Protein AF-A1CW83-F1 (afdb_monomer_lite)

Secondary structure (DSSP, 8-state):
-TTTTTTBPPPTTS---HHHHHHHHHHHHHHHHHHHHHHHHTTPPPSS-GGG-B-PPPPTT--TTTTTS-S-TTS-S-SHHHHHHHHHHHHHHHHHHHHHHTTSTTS-TTPPPHHHHHHHHHHHHHT--TT--HHHHHHHHHHHHHHHHHHH--SSTTTT--HHHHHHHHHHHHHHHHHHHHHHH-TTTGGG--HHHHHHHHHHHHHHHHHHHHSHHHHT-SSPPPPPP--TTSPPPPPPPHHHHHTHHHHHHHHHHHHHHHHHHHHHHH---HHHHHHHHHHHHHHHHHHHS--------------PPPPPPP--PPP---------

Organism: Neosartorya fischeri (strain ATCC 1020 / DSM 3700 / CBS 544.65 / FGSC A1164 / JCM 1740 / NRRL 181 / WB 181) (NCBI:txid331117)

Foldseek 3Di:
DVVVVLLAQDPPVPDDDLLRLLVSLVVSLVVLLVQLLQCLLVVHDRPDAPVSGDRDHHDFPHPPPLVPDDDDPPDDSTCVLVVLSSQLSVLLRLLSVLQPVCVCVPDDPDRDDLQNSLVSLVVSLVPHDPPDDPLSNLVSQLSSLLSNLSSLDHNPLCVVPDLLSLLVNLLSLLVNLVSLLVLVVPVVNVVVDDVSSLSSNLVSVVSNLSCCVPPVCSNLALDRDDFDDDDPPGDGHDDDDSVCSVCRLVSSLVSLVSNLVSQVVCCVPPVDNVSNVVSCVSCVVVNVVSVPDDPPDPPDDDDDDDDDDDDDDDDDDDDDDDDDDDDD

Sequence (328 aa):
MVDLGLHQDPPLEELSTPDRLDIRRIVYHCVYCLDRGVSTALERTLSFSDGSVNVALPSVTTAPGFALADASDVFLHSAQPAWHIVKIRQILSTAYHNKYEYENEASLPNAISTWTLCYKAQEWLENAPQNTAGPFTILYTLESLYTTVIILSPMHRFIGTSDYSKVLLFEHCMDYIRKLHQILETPSLVPLMTYLDIQRAYQVSSWFLDLLDRHSELVLNRSVPPLPNIAFETPEPPVIDNKDRANCHARASVCLDYTQDLLQYCLRKWGIATLLDTFQTISASARKRLMQSPAIYIPGAGPYVTGPPLHPSAGGGYPGYHHGHYGL

Structure (mmCIF, N/CA/C/O backbone):
data_AF-A1CW83-F1
#
_entry.id   AF-A1CW83-F1
#
loop_
_atom_site.group_PDB
_atom_site.id
_atom_site.type_symbol
_atom_site.label_atom_id
_atom_site.label_alt_id
_atom_site.label_comp_id
_atom_site.label_asym_id
_atom_site.label_entity_id
_atom_site.label_seq_id
_atom_site.pdbx_PDB_ins_code
_atom_site.Cartn_x
_atom_site.Cartn_y
_atom_site.Cartn_z
_atom_site.occupancy
_atom_site.B_iso_or_equiv
_atom_site.auth_seq_id
_atom_site.auth_comp_id
_atom_site.auth_asym_id
_atom_site.auth_atom_id
_atom_site.pdbx_PDB_model_num
ATOM 1 N N . MET A 1 1 ? -22.268 2.940 10.584 1.00 76.62 1 MET A N 1
ATOM 2 C CA . MET A 1 1 ? -21.199 3.434 11.492 1.00 76.62 1 MET A CA 1
ATOM 3 C C . MET A 1 1 ? -21.474 4.873 11.910 1.00 76.62 1 MET A C 1
ATOM 5 O O . MET A 1 1 ? -21.613 5.109 13.105 1.00 76.62 1 MET A O 1
ATOM 9 N N . VAL A 1 2 ? -21.600 5.803 10.953 1.00 81.19 2 VAL A N 1
ATOM 10 C CA . VAL A 1 2 ? -22.014 7.194 11.220 1.00 81.19 2 VAL A CA 1
ATOM 11 C C . VAL A 1 2 ? -23.405 7.235 11.859 1.00 81.19 2 VAL A C 1
ATOM 13 O O . VAL A 1 2 ? -23.547 7.806 12.932 1.00 81.19 2 VAL A O 1
ATOM 16 N N . ASP A 1 3 ? -24.370 6.491 11.308 1.00 84.44 3 ASP A N 1
ATOM 17 C CA . ASP A 1 3 ? -25.755 6.437 11.824 1.00 84.44 3 ASP A CA 1
ATOM 18 C C . ASP A 1 3 ? -25.873 5.915 13.264 1.00 84.44 3 ASP A C 1
ATOM 20 O O . ASP A 1 3 ? -26.799 6.256 13.988 1.00 84.44 3 ASP A O 1
ATOM 24 N N . LEU A 1 4 ? -24.917 5.085 13.696 1.00 84.62 4 LEU A N 1
ATOM 25 C CA . LEU A 1 4 ? -24.853 4.541 15.059 1.00 84.62 4 LEU A CA 1
ATOM 26 C C . LEU A 1 4 ? -24.067 5.457 16.021 1.00 84.62 4 LEU A C 1
ATOM 28 O O . LEU A 1 4 ? -23.792 5.088 17.167 1.00 84.62 4 LEU A O 1
ATOM 32 N N . GLY A 1 5 ? -23.614 6.616 15.537 1.00 87.81 5 GLY A N 1
ATOM 33 C CA . GLY A 1 5 ? -22.810 7.574 16.290 1.00 87.81 5 GLY A CA 1
ATOM 34 C C . GLY A 1 5 ? -21.414 7.073 16.666 1.00 87.81 5 GLY A C 1
ATOM 35 O O . GLY A 1 5 ? -20.762 7.706 17.484 1.00 87.81 5 GLY A O 1
ATOM 36 N N . LEU A 1 6 ? -20.936 5.936 16.130 1.00 89.19 6 LEU A N 1
ATOM 37 C CA . LEU A 1 6 ? -19.690 5.287 16.599 1.00 89.19 6 LEU A CA 1
ATOM 38 C C . LEU A 1 6 ? -18.434 6.144 16.398 1.00 89.19 6 LEU A C 1
ATOM 40 O O . LEU A 1 6 ? -17.413 5.872 17.007 1.00 89.19 6 LEU A O 1
ATOM 44 N N . HIS A 1 7 ? -18.526 7.147 15.531 1.00 91.19 7 HIS A N 1
ATOM 45 C CA . HIS A 1 7 ? -17.496 8.128 15.212 1.00 91.19 7 HIS A CA 1
ATOM 46 C C . HIS A 1 7 ? -17.359 9.237 16.271 1.00 91.19 7 HIS A C 1
ATOM 48 O O . HIS A 1 7 ? -16.524 10.123 16.109 1.00 91.19 7 HIS A O 1
ATOM 54 N N . GLN A 1 8 ? -18.166 9.193 17.333 1.00 92.44 8 GLN A N 1
ATOM 55 C CA . GLN A 1 8 ? -18.137 10.114 18.462 1.00 92.44 8 GLN A CA 1
ATOM 56 C C . GLN A 1 8 ? -18.145 9.313 19.770 1.00 92.44 8 GLN A C 1
ATOM 58 O O . GLN A 1 8 ? -18.960 8.396 19.956 1.00 92.44 8 GLN A O 1
ATOM 63 N N . ASP A 1 9 ? -17.235 9.663 20.675 1.00 90.88 9 ASP A N 1
ATOM 64 C CA . ASP A 1 9 ? -17.334 9.269 22.072 1.00 90.88 9 ASP A CA 1
ATOM 65 C C . ASP A 1 9 ? -18.583 9.935 22.686 1.00 90.88 9 ASP A C 1
ATOM 67 O O . ASP A 1 9 ? -18.856 11.107 22.408 1.00 90.88 9 ASP A O 1
ATOM 71 N N . PRO A 1 10 ? -19.376 9.192 23.480 1.00 87.81 10 PRO A N 1
ATOM 72 C CA . PRO A 1 10 ? -20.573 9.735 24.106 1.00 87.81 10 PRO A CA 1
ATOM 73 C C . PRO A 1 10 ? -20.217 10.853 25.106 1.00 87.81 10 PRO A C 1
ATOM 75 O O . PRO A 1 10 ? -19.119 10.833 25.677 1.00 87.81 10 PRO A O 1
ATOM 78 N N . PRO A 1 11 ? -21.131 11.814 25.347 1.00 84.31 11 PRO A N 1
ATOM 79 C CA . PRO A 1 11 ? -20.968 12.822 26.392 1.00 84.31 11 PRO A CA 1
ATOM 80 C C . PRO A 1 11 ? -20.690 12.184 27.758 1.00 84.31 11 PRO A C 1
ATOM 82 O O . PRO A 1 11 ? -21.168 11.086 28.044 1.00 84.31 11 PRO A O 1
ATOM 85 N N . LEU A 1 12 ? -19.951 12.879 28.628 1.00 76.25 12 LEU A N 1
ATOM 86 C CA . LEU A 1 12 ? -19.603 12.377 29.968 1.00 76.25 12 LEU A CA 1
ATOM 87 C C . LEU A 1 12 ? -20.845 12.098 30.831 1.00 76.25 12 LEU A C 1
ATOM 89 O O . LEU A 1 12 ? -20.796 11.281 31.750 1.00 76.25 12 LEU A O 1
ATOM 93 N N . GLU A 1 13 ? -21.953 12.773 30.531 1.00 75.38 13 GLU A N 1
ATOM 94 C CA . GLU A 1 13 ? -23.246 12.627 31.193 1.00 75.38 13 GLU A CA 1
ATOM 95 C C . GLU A 1 13 ? -23.973 11.329 30.796 1.00 75.38 13 GLU A C 1
ATOM 97 O O . GLU A 1 13 ? -24.814 10.833 31.552 1.00 75.38 13 GLU A O 1
ATOM 102 N N . GLU A 1 14 ? -23.643 10.743 29.641 1.00 77.06 14 GLU A N 1
ATOM 103 C CA . GLU A 1 14 ? -24.130 9.424 29.244 1.00 77.06 14 GLU A CA 1
ATOM 104 C C . GLU A 1 14 ? -23.304 8.346 29.956 1.00 77.06 14 GLU A C 1
ATOM 106 O O . GLU A 1 14 ? -22.236 7.933 29.503 1.00 77.06 14 GLU A O 1
ATOM 111 N N . LEU A 1 15 ? -23.819 7.875 31.097 1.00 61.31 15 LEU A N 1
ATOM 112 C CA . LEU A 1 15 ? -23.227 6.815 31.922 1.00 61.31 15 LEU A CA 1
ATOM 113 C C . LEU A 1 15 ? -23.046 5.502 31.132 1.00 61.31 15 LEU A C 1
ATOM 115 O O . LEU A 1 15 ? -23.873 4.591 31.183 1.00 61.31 15 LEU A O 1
ATOM 119 N N . SER A 1 16 ? -21.927 5.384 30.422 1.00 71.12 16 SER A N 1
ATOM 120 C CA . SER A 1 16 ? -21.425 4.132 29.863 1.00 71.12 16 SER A CA 1
ATOM 121 C C . SER A 1 16 ? -20.443 3.509 30.845 1.00 71.12 16 SER A C 1
ATOM 123 O O . SER A 1 16 ? -19.554 4.185 31.359 1.00 71.12 16 SER A O 1
ATOM 125 N N . THR A 1 17 ? -20.569 2.207 31.108 1.00 81.31 17 THR A N 1
ATOM 126 C CA . THR A 1 17 ? -19.516 1.508 31.854 1.00 81.31 17 THR A CA 1
ATOM 127 C C . THR A 1 17 ? -18.206 1.566 31.051 1.00 81.31 17 THR A C 1
ATOM 129 O O . THR A 1 17 ? -18.266 1.490 29.818 1.00 81.31 17 THR A O 1
ATOM 132 N N . PRO A 1 18 ? -17.031 1.674 31.702 1.00 80.75 18 PRO A N 1
ATOM 133 C CA . PRO A 1 18 ? -15.741 1.749 31.009 1.00 80.75 18 PRO A CA 1
ATOM 134 C C . PRO A 1 18 ? -15.550 0.644 29.960 1.00 80.75 18 PRO A C 1
ATOM 136 O O . PRO A 1 18 ? -15.199 0.929 28.819 1.00 80.75 18 PRO A O 1
ATOM 139 N N . ASP A 1 19 ? -15.928 -0.594 30.291 1.00 80.50 19 ASP A N 1
ATOM 140 C CA . ASP A 1 19 ? -15.835 -1.738 29.374 1.00 80.50 19 ASP A CA 1
ATOM 141 C C . ASP A 1 19 ? -16.691 -1.573 28.109 1.00 80.50 19 ASP A C 1
ATOM 143 O O . ASP A 1 19 ? -16.283 -1.951 27.009 1.00 80.50 19 ASP A O 1
ATOM 147 N N . ARG A 1 20 ? -17.895 -0.998 28.237 1.00 83.44 20 ARG A N 1
ATOM 148 C CA . ARG A 1 20 ? -18.785 -0.763 27.088 1.00 83.44 20 ARG A CA 1
ATOM 149 C C . ARG A 1 20 ? -18.256 0.353 26.198 1.00 83.44 20 ARG A C 1
ATOM 151 O O . ARG A 1 20 ? -18.391 0.260 24.977 1.00 83.44 20 ARG A O 1
ATOM 158 N N . LEU A 1 21 ? -17.662 1.383 26.798 1.00 86.69 21 LEU A N 1
ATOM 159 C CA . LEU A 1 21 ? -17.012 2.462 26.064 1.00 86.69 21 LEU A CA 1
ATOM 160 C C . LEU A 1 21 ? -15.796 1.940 25.289 1.00 86.69 21 LEU A C 1
ATOM 162 O O . LEU A 1 21 ? -15.650 2.242 24.107 1.00 86.69 21 LEU A O 1
ATOM 166 N N . ASP A 1 22 ? -14.974 1.091 25.903 1.00 86.31 22 ASP A N 1
ATOM 167 C CA . ASP A 1 22 ? -13.807 0.524 25.229 1.00 86.31 22 ASP A CA 1
ATOM 168 C C . ASP A 1 22 ? -14.197 -0.432 24.095 1.00 86.31 22 ASP A C 1
ATOM 170 O O . ASP A 1 22 ? -13.659 -0.296 22.998 1.00 86.31 22 ASP A O 1
ATOM 174 N N . ILE A 1 23 ? -15.206 -1.299 24.263 1.00 85.62 23 ILE A N 1
ATOM 175 C CA . ILE A 1 23 ? -15.739 -2.103 23.142 1.00 85.62 23 ILE A CA 1
ATOM 176 C C . ILE A 1 23 ? -16.199 -1.202 21.993 1.00 85.62 23 ILE A C 1
ATOM 178 O O . ILE A 1 23 ? -15.884 -1.471 20.833 1.00 85.62 23 ILE A O 1
ATOM 182 N N . ARG A 1 24 ? -16.931 -0.122 22.294 1.00 89.94 24 ARG A N 1
ATOM 183 C CA . ARG A 1 24 ? -17.399 0.828 21.276 1.00 89.94 24 ARG A CA 1
ATOM 184 C C . ARG A 1 24 ? -16.225 1.414 20.487 1.00 89.94 24 ARG A C 1
ATOM 186 O O . ARG A 1 24 ? -16.270 1.419 19.256 1.00 89.94 24 ARG A O 1
ATOM 193 N N . ARG A 1 25 ? -15.171 1.852 21.182 1.00 91.19 25 ARG A N 1
ATOM 194 C CA . ARG A 1 25 ? -13.948 2.397 20.574 1.00 91.19 25 ARG A CA 1
ATOM 195 C C . ARG A 1 25 ? -13.201 1.346 19.752 1.00 91.19 25 ARG A C 1
ATOM 197 O O . ARG A 1 25 ? -12.772 1.648 18.642 1.00 91.19 25 ARG A O 1
ATOM 204 N N . ILE A 1 26 ? -13.093 0.107 20.243 1.00 90.00 26 ILE A N 1
ATOM 205 C CA . ILE A 1 26 ? -12.489 -1.020 19.510 1.00 90.00 26 ILE A CA 1
ATOM 206 C C . ILE A 1 26 ? -13.221 -1.229 18.181 1.00 90.00 26 ILE A C 1
ATOM 208 O O . ILE A 1 26 ? -12.592 -1.226 17.123 1.00 90.00 26 ILE A O 1
ATOM 212 N N . VAL A 1 27 ? -14.553 -1.351 18.222 1.00 91.25 27 VAL A N 1
ATOM 213 C CA . VAL A 1 27 ? -15.379 -1.549 17.020 1.00 91.25 27 VAL A CA 1
ATOM 214 C C . VAL A 1 27 ? -15.192 -0.394 16.040 1.00 91.25 27 VAL A C 1
ATOM 216 O O . VAL A 1 27 ? -14.999 -0.636 14.847 1.00 91.25 27 VAL A O 1
ATOM 219 N N . TYR A 1 28 ? -15.202 0.847 16.530 1.00 93.75 28 TYR A N 1
ATOM 220 C CA . TYR A 1 28 ? -14.939 2.017 15.700 1.00 93.75 28 TYR A CA 1
ATOM 221 C C . TYR A 1 28 ? -13.580 1.919 14.989 1.00 93.75 28 TYR A C 1
ATOM 223 O O . TYR A 1 28 ? -13.533 2.002 13.762 1.00 93.75 28 TYR A O 1
ATOM 231 N N . HIS A 1 29 ? -12.486 1.685 15.723 1.00 93.88 29 HIS A N 1
ATOM 232 C CA . HIS A 1 29 ? -11.137 1.650 15.145 1.00 93.88 29 HIS A CA 1
ATOM 233 C C . HIS A 1 29 ? -10.936 0.477 14.177 1.00 93.88 29 HIS A C 1
ATOM 235 O O . HIS A 1 29 ? -10.235 0.631 13.176 1.00 93.88 29 HIS A O 1
ATOM 241 N N . CYS A 1 30 ? -11.590 -0.668 14.400 1.00 92.81 30 CYS A N 1
ATOM 242 C CA . CYS A 1 30 ? -11.611 -1.768 13.431 1.00 92.81 30 CYS A CA 1
ATOM 243 C C . CYS A 1 30 ? -12.274 -1.348 12.111 1.00 92.81 30 CYS A C 1
ATOM 245 O O . CYS A 1 30 ? -11.705 -1.566 11.039 1.00 92.81 30 CYS A O 1
ATOM 247 N N . VAL A 1 31 ? -13.451 -0.716 12.180 1.00 93.94 31 VAL A N 1
ATOM 248 C CA . VAL A 1 31 ? -14.175 -0.232 10.993 1.00 93.94 31 VAL A CA 1
ATOM 249 C C . VAL A 1 31 ? -13.397 0.883 10.296 1.00 93.94 31 VAL A C 1
ATOM 251 O O . VAL A 1 31 ? -13.288 0.868 9.073 1.00 93.94 31 VAL A O 1
ATOM 254 N N . TYR A 1 32 ? -12.794 1.798 11.057 1.00 95.38 32 TYR A N 1
ATOM 255 C CA . TYR A 1 32 ? -11.907 2.840 10.545 1.00 95.38 32 TYR A CA 1
ATOM 256 C C . TYR 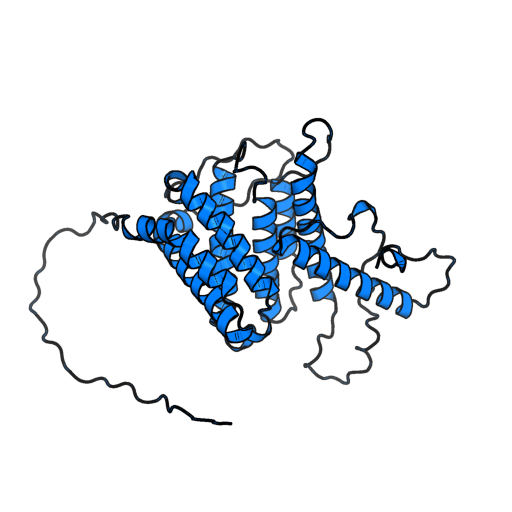A 1 32 ? -10.749 2.244 9.741 1.00 95.38 32 TYR A C 1
ATOM 258 O O . TYR A 1 32 ? -10.548 2.591 8.579 1.00 95.38 32 TYR A O 1
ATOM 266 N N . CYS A 1 33 ? -10.016 1.291 10.324 1.00 95.62 33 CYS A N 1
ATOM 267 C CA . CYS A 1 33 ? -8.881 0.655 9.658 1.00 95.62 33 CYS A CA 1
ATOM 268 C C . CYS A 1 33 ? -9.295 -0.100 8.393 1.00 95.62 33 CYS A C 1
ATOM 270 O O . CYS A 1 33 ? -8.549 -0.083 7.410 1.00 95.62 33 CYS A O 1
ATOM 272 N N . LEU A 1 34 ? -10.462 -0.753 8.419 1.00 95.06 34 LEU A N 1
ATOM 273 C CA . LEU A 1 34 ? -11.008 -1.460 7.266 1.00 95.06 34 LEU A CA 1
ATOM 274 C C . LEU A 1 34 ? -11.395 -0.487 6.149 1.00 95.06 34 LEU A C 1
ATOM 276 O O . LEU A 1 34 ? -10.998 -0.710 5.009 1.00 95.06 34 LEU A O 1
ATOM 280 N N . ASP A 1 35 ? -12.100 0.601 6.467 1.00 95.75 35 ASP A N 1
ATOM 281 C CA . ASP A 1 35 ? -12.470 1.625 5.485 1.00 95.75 35 ASP A CA 1
ATOM 282 C C . ASP A 1 35 ? -11.229 2.244 4.837 1.00 95.75 35 ASP A C 1
ATOM 284 O O . ASP A 1 35 ? -11.098 2.213 3.616 1.00 95.75 35 ASP A O 1
ATOM 288 N N . ARG A 1 36 ? -10.260 2.719 5.635 1.00 95.75 36 ARG A N 1
ATOM 289 C CA . ARG A 1 36 ? -9.018 3.291 5.088 1.00 95.75 36 ARG A CA 1
ATOM 290 C C . ARG A 1 36 ? -8.241 2.264 4.267 1.00 95.75 36 ARG A C 1
ATOM 292 O O . ARG A 1 36 ? -7.727 2.590 3.200 1.00 95.75 36 ARG A O 1
ATOM 299 N N . GLY A 1 37 ? -8.172 1.017 4.730 1.00 95.38 37 GLY A N 1
ATOM 300 C CA . GLY A 1 37 ? -7.477 -0.061 4.030 1.00 95.38 37 GLY A CA 1
ATOM 301 C C . GLY A 1 37 ? -8.099 -0.393 2.673 1.00 95.38 37 GLY A C 1
ATOM 302 O O . GLY A 1 37 ? -7.384 -0.426 1.675 1.00 95.38 37 GLY A O 1
ATOM 303 N N . VAL A 1 38 ? -9.415 -0.606 2.632 1.00 95.81 38 VAL A N 1
ATOM 304 C CA . VAL A 1 38 ? -10.153 -0.993 1.420 1.00 95.81 38 VAL A CA 1
ATOM 305 C C . VAL A 1 38 ? -10.267 0.172 0.445 1.00 95.81 38 VAL A C 1
ATOM 307 O O . VAL A 1 38 ? -10.001 -0.004 -0.743 1.00 95.81 38 VAL A O 1
ATOM 310 N N . SER A 1 39 ? -10.631 1.359 0.928 1.00 95.19 39 SER A N 1
ATOM 311 C CA . SER A 1 39 ? -10.844 2.525 0.070 1.00 95.19 39 SER A CA 1
ATOM 312 C C . SER A 1 39 ? -9.551 2.971 -0.604 1.00 95.19 39 SER A C 1
ATOM 314 O O . SER A 1 39 ? -9.560 3.248 -1.797 1.00 95.19 39 SER A O 1
ATOM 316 N N . THR A 1 40 ? -8.415 2.942 0.101 1.00 94.62 40 THR A N 1
ATOM 317 C CA . THR A 1 40 ? -7.117 3.281 -0.511 1.00 94.62 40 THR A CA 1
ATOM 318 C C . THR A 1 40 ? -6.669 2.247 -1.544 1.00 94.62 40 THR A C 1
ATOM 320 O O . THR A 1 40 ? -6.247 2.635 -2.632 1.00 94.62 40 THR A O 1
ATOM 323 N N . ALA A 1 41 ? -6.800 0.950 -1.234 1.00 94.94 41 ALA A N 1
ATOM 324 C CA . ALA A 1 41 ? -6.361 -0.141 -2.110 1.00 94.94 41 ALA A CA 1
ATOM 325 C C . ALA A 1 41 ? -7.196 -0.268 -3.392 1.00 94.94 41 ALA A C 1
ATOM 327 O O . ALA A 1 41 ? -6.698 -0.721 -4.416 1.00 94.94 41 ALA A O 1
ATOM 328 N N . LEU A 1 42 ? -8.476 0.109 -3.326 1.00 92.88 42 LEU A N 1
ATOM 329 C CA . LEU A 1 42 ? -9.408 0.056 -4.456 1.00 92.88 42 LEU A CA 1
ATOM 330 C C . LEU A 1 42 ? -9.629 1.419 -5.123 1.00 92.88 42 LEU A C 1
ATOM 332 O O . LEU A 1 42 ? -10.523 1.533 -5.958 1.00 92.88 42 LEU A O 1
ATOM 336 N N . GLU A 1 43 ? -8.875 2.445 -4.721 1.00 90.50 43 GLU A N 1
ATOM 337 C CA . GLU A 1 43 ? -9.007 3.823 -5.215 1.00 90.50 43 GLU A CA 1
ATOM 338 C C . GLU A 1 43 ? -10.433 4.385 -5.114 1.00 90.50 43 GLU A C 1
ATOM 340 O O . GLU A 1 43 ? -10.950 5.040 -6.016 1.00 90.50 43 GLU A O 1
ATOM 345 N N . ARG A 1 44 ? -11.091 4.120 -3.984 1.00 91.50 44 ARG A N 1
ATOM 346 C CA . ARG A 1 44 ? -12.426 4.633 -3.656 1.00 91.50 44 ARG A CA 1
ATOM 347 C C . ARG A 1 44 ? -12.341 5.782 -2.666 1.00 91.50 44 ARG A C 1
ATOM 349 O O . ARG A 1 44 ? -11.366 5.916 -1.929 1.00 91.50 44 ARG A O 1
ATOM 356 N N . THR A 1 45 ? -13.380 6.604 -2.625 1.00 90.38 45 THR A N 1
ATOM 357 C CA . THR A 1 45 ? -13.530 7.644 -1.604 1.00 90.38 45 THR A CA 1
ATOM 358 C C . THR A 1 45 ? -13.620 7.024 -0.212 1.00 90.38 45 THR A C 1
ATOM 360 O O . THR A 1 45 ? -14.223 5.965 -0.040 1.00 90.38 45 THR A O 1
ATOM 363 N N . LEU A 1 46 ? -13.059 7.702 0.791 1.00 91.56 46 LEU A N 1
ATOM 364 C CA . LEU A 1 46 ? -13.238 7.316 2.191 1.00 91.56 46 LEU A CA 1
ATOM 365 C C . LEU A 1 46 ? -14.715 7.453 2.578 1.00 91.56 46 LEU A C 1
ATOM 367 O O . LEU A 1 46 ? -15.364 8.423 2.184 1.00 91.56 46 LEU A O 1
ATOM 371 N N . SER A 1 47 ? -15.247 6.524 3.375 1.00 90.88 47 SER A N 1
ATOM 372 C CA . SER A 1 47 ? -16.674 6.561 3.741 1.00 90.88 47 SER A CA 1
ATOM 373 C C . SER A 1 47 ? -17.034 7.725 4.676 1.00 90.88 47 SER A C 1
ATOM 375 O O . SER A 1 47 ? -18.210 8.036 4.849 1.00 90.88 47 SER A O 1
ATOM 377 N N . PHE A 1 48 ? -16.042 8.337 5.327 1.00 89.75 48 PHE A N 1
ATOM 378 C CA . PHE A 1 48 ? -16.198 9.472 6.241 1.00 89.75 48 PHE A CA 1
ATOM 379 C C . PHE A 1 48 ? -14.852 10.178 6.456 1.00 89.75 48 PHE A C 1
ATOM 381 O O . PHE A 1 48 ? -13.803 9.529 6.437 1.00 89.75 48 PHE A O 1
ATOM 388 N N . SER A 1 49 ? -14.877 11.492 6.695 1.00 89.38 49 SER A N 1
ATOM 389 C CA . SER A 1 49 ? -13.674 12.309 6.924 1.00 89.38 49 SER A CA 1
ATOM 390 C C . SER A 1 49 ? -13.105 12.119 8.332 1.00 89.38 49 SER A C 1
ATOM 392 O O . SER A 1 49 ? -13.864 11.964 9.291 1.00 89.38 49 SER A O 1
ATOM 394 N N . ASP A 1 50 ? -11.780 12.205 8.473 1.00 90.88 50 ASP A N 1
ATOM 395 C CA . ASP A 1 50 ? -11.111 12.231 9.781 1.00 90.88 50 ASP A CA 1
ATOM 396 C C . ASP A 1 50 ? -11.568 13.422 10.641 1.00 90.88 50 ASP A C 1
ATOM 398 O O . ASP A 1 50 ? -11.682 13.288 11.854 1.00 90.88 50 ASP A O 1
ATOM 402 N N . GLY A 1 51 ? -11.926 14.559 10.029 1.00 88.69 51 GLY A N 1
ATOM 403 C CA . GLY A 1 51 ? -12.428 15.735 10.753 1.00 88.69 51 GLY A CA 1
ATOM 404 C C . GLY A 1 51 ? -13.801 15.533 11.406 1.00 88.69 51 GLY A C 1
ATOM 405 O O . GLY A 1 51 ? -14.194 16.313 12.267 1.00 88.69 51 GLY A O 1
ATOM 406 N N . SER A 1 52 ? -14.528 14.478 11.023 1.00 88.88 52 SER A N 1
ATOM 407 C CA . SER A 1 52 ? -15.809 14.108 11.641 1.00 88.88 52 SER A CA 1
ATOM 408 C C . SER A 1 52 ? -15.656 13.157 12.829 1.00 88.88 52 SER A C 1
ATOM 410 O O . SER A 1 52 ? -16.653 12.755 13.417 1.00 88.88 52 SER A O 1
ATOM 412 N N . VAL A 1 53 ? -14.433 12.760 13.180 1.00 92.38 53 VAL A N 1
ATOM 413 C CA . VAL A 1 53 ? -14.165 11.720 14.176 1.00 92.38 53 VAL A CA 1
ATOM 414 C C . VAL A 1 53 ? -13.720 12.340 15.493 1.00 92.38 53 VAL A C 1
ATOM 416 O O . VAL A 1 53 ? -12.794 13.143 15.529 1.00 92.38 53 VAL A O 1
ATOM 419 N N . ASN A 1 54 ? -14.306 11.877 16.594 1.00 93.19 54 ASN A N 1
ATOM 420 C CA . ASN A 1 54 ? -13.834 12.154 17.945 1.00 93.19 54 ASN A CA 1
ATOM 421 C C . ASN A 1 54 ? -13.955 10.890 18.807 1.00 93.19 54 ASN A C 1
ATOM 423 O O . ASN A 1 54 ? -14.910 10.730 19.561 1.00 93.19 54 ASN A O 1
ATOM 427 N N . VAL A 1 55 ? -13.018 9.954 18.638 1.00 92.69 55 VAL A N 1
ATOM 428 C CA . VAL A 1 55 ? -13.009 8.667 19.348 1.00 92.69 55 VAL A CA 1
ATOM 429 C C . VAL A 1 55 ? -11.611 8.415 19.889 1.00 92.69 55 VAL A C 1
ATOM 431 O O . VAL A 1 55 ? -10.657 8.295 19.113 1.00 92.69 55 VAL A O 1
ATOM 434 N N . ALA A 1 56 ? -11.473 8.318 21.211 1.00 91.44 56 ALA A N 1
ATOM 435 C CA . ALA A 1 56 ? -10.181 8.016 21.817 1.00 91.44 56 ALA A CA 1
ATOM 436 C C . ALA A 1 56 ? -9.709 6.588 21.480 1.00 91.44 56 ALA A C 1
ATOM 438 O O . ALA A 1 56 ? -10.485 5.717 21.072 1.00 91.44 56 ALA A O 1
ATOM 439 N N . LEU A 1 57 ? -8.411 6.327 21.653 1.00 88.31 57 LEU A N 1
ATOM 440 C CA . LEU A 1 57 ? -7.909 4.953 21.607 1.00 88.31 57 LEU A CA 1
ATOM 441 C C . LEU A 1 57 ? -8.453 4.161 22.812 1.00 88.31 57 LEU A C 1
ATOM 443 O O . LEU A 1 57 ? -8.567 4.735 23.898 1.00 88.31 57 LEU A O 1
ATOM 447 N N . PRO A 1 58 ? -8.779 2.866 22.650 1.00 84.38 58 PRO A N 1
ATOM 448 C CA . PRO A 1 58 ? -9.249 2.037 23.756 1.00 84.38 58 PRO A CA 1
ATOM 449 C C . PRO A 1 58 ? -8.184 1.880 24.842 1.00 84.38 58 PRO A C 1
ATOM 451 O O . PRO A 1 58 ? -6.981 1.858 24.551 1.00 84.38 58 PRO A O 1
ATOM 454 N N . SER A 1 59 ? -8.621 1.710 26.089 1.00 76.94 59 SER A N 1
ATOM 455 C CA . SER A 1 59 ? -7.703 1.413 27.191 1.00 76.94 59 SER A CA 1
ATOM 456 C C . SER A 1 59 ? -7.050 0.037 26.992 1.00 76.94 59 SER A C 1
ATOM 458 O O . SER A 1 59 ? -7.684 -0.925 26.564 1.00 76.94 59 SER A O 1
ATOM 460 N N . VAL A 1 60 ? -5.758 -0.087 27.315 1.00 61.84 60 VAL A N 1
ATOM 461 C CA . VAL A 1 60 ? -4.985 -1.338 27.127 1.00 61.84 60 VAL A CA 1
ATOM 462 C C . VAL A 1 60 ? -5.489 -2.478 28.034 1.00 61.84 60 VAL A C 1
ATOM 464 O O . VAL A 1 60 ? -5.247 -3.648 27.757 1.00 61.84 60 VAL A O 1
ATOM 467 N N . THR A 1 61 ? -6.217 -2.143 29.099 1.00 54.88 61 THR A N 1
ATOM 468 C CA . THR A 1 61 ? -6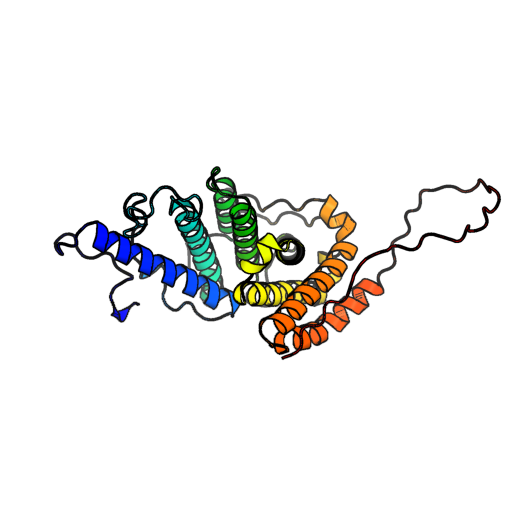.665 -3.040 30.177 1.00 54.88 61 THR A CA 1
ATOM 469 C C . THR A 1 61 ? -8.016 -3.723 29.954 1.00 54.88 61 THR A C 1
ATOM 471 O O . THR A 1 61 ? -8.367 -4.623 30.708 1.00 54.88 61 THR A O 1
ATOM 474 N N . THR A 1 62 ? -8.788 -3.318 28.950 1.00 48.00 62 THR A N 1
ATOM 475 C CA . THR A 1 62 ? -10.231 -3.612 28.840 1.00 48.00 62 THR A CA 1
ATOM 476 C C . THR A 1 62 ? -10.566 -4.137 27.452 1.00 48.00 62 THR A C 1
ATOM 478 O O . THR A 1 62 ? -11.378 -3.580 26.720 1.00 48.00 62 THR A O 1
ATOM 481 N N . ALA A 1 63 ? -9.945 -5.248 27.066 1.00 47.03 63 ALA A N 1
ATOM 482 C CA . ALA A 1 63 ? -10.492 -6.079 26.004 1.00 47.03 63 ALA A CA 1
ATOM 483 C C . ALA A 1 63 ? -11.427 -7.114 26.662 1.00 47.03 63 ALA A C 1
ATOM 485 O O . ALA A 1 63 ? -10.937 -8.106 27.219 1.00 47.03 63 ALA A O 1
ATOM 486 N N . PRO A 1 64 ? -12.762 -6.910 26.674 1.00 41.19 64 PRO A N 1
ATOM 487 C CA . PRO A 1 64 ? -13.670 -7.790 27.394 1.00 41.19 64 PRO A CA 1
ATOM 488 C C . PRO A 1 64 ? -13.798 -9.061 26.556 1.00 41.19 64 PRO A C 1
ATOM 490 O O . PRO A 1 64 ? -14.361 -9.052 25.464 1.00 41.19 64 PRO A O 1
ATOM 493 N N . GLY A 1 65 ? -13.148 -10.123 27.030 1.00 44.91 65 GLY A N 1
ATOM 494 C CA . GLY A 1 65 ? -12.951 -11.381 26.305 1.00 44.91 65 GLY A CA 1
ATOM 495 C C . GLY A 1 65 ? -11.550 -11.977 26.471 1.00 44.91 65 GLY A C 1
ATOM 496 O O . GLY A 1 65 ? -11.405 -13.189 26.373 1.00 44.91 65 GLY A O 1
ATOM 497 N N . PHE A 1 66 ? -10.536 -11.170 26.810 1.00 45.59 66 PHE A N 1
ATOM 498 C CA . PHE A 1 66 ? -9.169 -11.670 27.041 1.00 45.59 66 PHE A CA 1
ATOM 499 C C . PHE A 1 66 ? -8.888 -12.062 28.498 1.00 45.59 66 PHE A C 1
ATOM 501 O O . PHE A 1 66 ? -7.954 -12.811 28.754 1.00 45.59 66 PHE A O 1
ATOM 508 N N . ALA A 1 67 ? -9.715 -11.621 29.452 1.00 39.31 67 ALA A N 1
ATOM 509 C CA . ALA A 1 67 ? -9.584 -11.986 30.867 1.00 39.31 67 ALA A CA 1
ATOM 510 C C . ALA A 1 67 ? -10.143 -13.385 31.217 1.00 39.31 67 ALA A C 1
ATOM 512 O O . ALA A 1 67 ? -10.042 -13.802 32.365 1.00 39.31 67 ALA A O 1
ATOM 513 N N . LEU A 1 68 ? -10.742 -14.103 30.254 1.00 38.19 68 LEU A N 1
ATOM 514 C CA . LEU A 1 68 ? -11.268 -15.469 30.437 1.00 38.19 68 LEU A CA 1
ATOM 515 C C . LEU A 1 68 ? -10.441 -16.551 29.724 1.00 38.19 68 LEU A C 1
ATOM 517 O O . LEU A 1 68 ? -10.770 -17.730 29.830 1.00 38.19 68 LEU A O 1
ATOM 521 N N . ALA A 1 69 ? -9.377 -16.180 29.008 1.00 39.06 69 ALA A N 1
ATOM 522 C CA . ALA A 1 69 ? -8.445 -17.155 28.465 1.00 39.06 69 ALA A CA 1
ATOM 523 C C . ALA A 1 69 ? -7.371 -17.430 29.521 1.00 39.06 69 ALA A C 1
ATOM 525 O O . ALA A 1 69 ? -6.395 -16.690 29.642 1.00 39.06 69 ALA A O 1
ATOM 526 N N . ASP A 1 70 ? -7.586 -18.495 30.295 1.00 36.34 70 ASP A N 1
ATOM 527 C CA . ASP A 1 70 ? -6.522 -19.175 31.029 1.00 36.34 70 ASP A CA 1
ATOM 528 C C . ASP A 1 70 ? -5.271 -19.276 30.147 1.00 36.34 70 ASP A C 1
ATOM 530 O O . ASP A 1 70 ? -5.372 -19.557 28.947 1.00 36.34 70 ASP A O 1
ATOM 534 N N . ALA A 1 71 ? -4.122 -19.011 30.774 1.00 41.34 71 ALA A N 1
ATOM 535 C CA . ALA A 1 71 ? -2.763 -18.981 30.240 1.00 41.34 71 ALA A CA 1
ATOM 536 C C . ALA A 1 71 ? -2.529 -19.904 29.028 1.00 41.34 71 ALA A C 1
ATOM 538 O O . ALA A 1 71 ? -2.019 -21.018 29.142 1.00 41.34 71 ALA A O 1
ATOM 539 N N . SER A 1 72 ? -2.889 -19.416 27.848 1.00 38.84 72 SER A N 1
ATOM 540 C CA . SER A 1 72 ? -2.633 -20.066 26.577 1.00 38.84 72 SER A CA 1
ATOM 541 C C . SER A 1 72 ? -1.953 -19.039 25.687 1.00 38.84 72 SER A C 1
ATOM 543 O O . SER A 1 72 ? -2.563 -18.042 25.307 1.00 38.84 72 SER A O 1
ATOM 545 N N . ASP A 1 73 ? -0.702 -19.321 25.312 1.00 46.00 73 ASP A N 1
ATOM 546 C CA . ASP A 1 73 ? 0.141 -18.555 24.369 1.00 46.00 73 ASP A CA 1
ATOM 547 C C . ASP A 1 73 ? -0.486 -18.380 22.962 1.00 46.00 73 ASP A C 1
ATOM 549 O O . ASP A 1 73 ? 0.152 -17.913 22.020 1.00 46.00 73 ASP A O 1
ATOM 553 N N . VAL A 1 74 ? -1.742 -18.793 22.788 1.00 45.25 74 VAL A N 1
ATOM 554 C CA . VAL A 1 74 ? -2.489 -18.810 21.532 1.00 45.25 74 VAL A CA 1
ATOM 555 C C . VAL A 1 74 ? -3.182 -17.468 21.269 1.00 45.25 74 VAL A C 1
ATOM 557 O O . VAL A 1 74 ? -3.415 -17.123 20.110 1.00 45.25 74 VAL A O 1
ATOM 560 N N . PHE A 1 75 ? -3.480 -16.676 22.306 1.00 44.84 75 PHE A N 1
ATOM 561 C CA . PHE A 1 75 ? -4.169 -15.391 22.161 1.00 44.84 75 PHE A CA 1
ATOM 562 C C . PHE A 1 75 ? -3.257 -14.223 22.541 1.00 44.84 75 PHE A C 1
ATOM 564 O O . PHE A 1 75 ? -2.656 -14.204 23.609 1.00 44.84 75 PHE A O 1
ATOM 571 N N . LEU A 1 76 ? -3.162 -13.218 21.663 1.00 50.28 76 LEU A N 1
ATOM 572 C CA . LEU A 1 76 ? -2.373 -12.012 21.919 1.00 50.28 76 LEU A CA 1
ATOM 573 C C . LEU A 1 76 ? -2.887 -11.305 23.181 1.00 50.28 76 LEU A C 1
ATOM 575 O O . LEU A 1 76 ? -3.944 -10.684 23.161 1.00 50.28 76 LEU A O 1
ATOM 579 N N . HIS A 1 77 ? -2.110 -11.354 24.264 1.00 57.22 77 HIS A N 1
ATOM 580 C CA . HIS A 1 77 ? -2.448 -10.747 25.559 1.00 57.22 77 HIS A CA 1
ATOM 581 C C . HIS A 1 77 ? -2.428 -9.206 25.564 1.00 57.22 77 HIS A C 1
ATOM 583 O O . HIS A 1 77 ? -2.690 -8.588 26.593 1.00 57.22 77 HIS A O 1
ATOM 589 N N . SER A 1 78 ? -2.098 -8.566 24.438 1.00 68.44 78 SER A N 1
ATOM 590 C CA . SER A 1 78 ? -2.018 -7.111 24.322 1.00 68.44 78 SER A CA 1
ATOM 591 C C . SER A 1 78 ? -2.640 -6.622 23.022 1.00 68.44 78 SER A C 1
ATOM 593 O O . SER A 1 78 ? -2.299 -7.090 21.937 1.00 68.44 78 SER A O 1
ATOM 595 N N . ALA A 1 79 ? -3.505 -5.614 23.137 1.00 75.50 79 ALA A N 1
ATOM 596 C CA . ALA A 1 79 ? -4.066 -4.888 22.001 1.00 75.50 79 ALA A CA 1
ATOM 597 C C . ALA A 1 79 ? -3.122 -3.791 21.467 1.00 75.50 79 ALA A C 1
ATOM 599 O O . ALA A 1 79 ? -3.380 -3.203 20.417 1.00 75.50 79 ALA A O 1
ATOM 600 N N . GLN A 1 80 ? -1.999 -3.529 22.148 1.00 80.12 80 GLN A N 1
ATOM 601 C CA . GLN A 1 80 ? -1.020 -2.510 21.757 1.00 80.12 80 GLN A CA 1
ATOM 602 C C . GLN A 1 80 ? -0.537 -2.644 20.297 1.00 80.12 80 GLN A C 1
ATOM 604 O O . GLN A 1 80 ? -0.447 -1.610 19.630 1.00 80.12 80 GLN A O 1
ATOM 609 N N . PRO A 1 81 ? -0.275 -3.852 19.752 1.00 83.56 81 PRO A N 1
ATOM 610 C CA . PRO A 1 81 ? 0.094 -4.001 18.345 1.00 83.56 81 PRO A CA 1
ATOM 611 C C . PRO A 1 81 ? -1.008 -3.538 17.382 1.00 83.56 81 PRO A C 1
ATOM 613 O O . PRO A 1 81 ? -0.742 -2.855 16.394 1.00 83.56 81 PRO A O 1
ATOM 616 N N . ALA A 1 82 ? -2.270 -3.835 17.703 1.00 84.56 82 ALA A N 1
ATOM 617 C CA . ALA A 1 82 ? -3.411 -3.390 16.908 1.00 84.56 82 ALA A CA 1
ATOM 618 C C . ALA A 1 82 ? -3.580 -1.862 16.970 1.00 84.56 82 ALA A C 1
ATOM 620 O O . ALA A 1 82 ? -3.787 -1.221 15.940 1.00 84.56 82 ALA A O 1
ATOM 621 N N . TRP A 1 83 ? -3.402 -1.249 18.145 1.00 87.69 83 TRP A N 1
ATOM 622 C CA . TRP A 1 83 ? -3.446 0.214 18.287 1.00 87.69 83 TRP A CA 1
ATOM 623 C C . TRP A 1 83 ? -2.307 0.918 17.568 1.00 87.69 83 TRP A C 1
ATOM 625 O O . TRP A 1 83 ? -2.473 2.040 17.094 1.00 87.69 83 TRP A O 1
ATOM 635 N N . HIS A 1 84 ? -1.164 0.255 17.433 1.00 91.50 84 HIS A N 1
ATOM 636 C CA . HIS A 1 84 ? -0.085 0.765 16.610 1.00 91.50 84 HIS A CA 1
ATOM 637 C C . HIS A 1 84 ? -0.503 0.837 15.130 1.00 91.50 84 HIS A C 1
ATOM 639 O O . HIS A 1 84 ? -0.298 1.877 14.508 1.00 91.50 84 HIS A O 1
ATOM 645 N N . ILE A 1 85 ? -1.199 -0.173 14.588 1.00 93.00 85 ILE A N 1
ATOM 646 C CA . ILE A 1 85 ? -1.744 -0.143 13.212 1.00 93.00 85 ILE A CA 1
ATOM 647 C C . ILE A 1 85 ? -2.722 1.022 12.991 1.00 93.00 85 ILE A C 1
ATOM 649 O O . ILE A 1 85 ? -2.711 1.642 11.927 1.00 93.00 85 ILE A O 1
ATOM 653 N N . VAL A 1 86 ? -3.544 1.369 13.985 1.00 94.50 86 VAL A N 1
ATOM 654 C CA . VAL A 1 86 ? -4.470 2.513 13.869 1.00 94.50 86 VAL A CA 1
ATOM 655 C C . VAL A 1 86 ? -3.715 3.808 13.540 1.00 94.50 86 VAL A C 1
ATOM 657 O O . VAL A 1 86 ? -4.167 4.592 12.708 1.00 94.50 86 VAL A O 1
ATOM 660 N N . LYS A 1 87 ? -2.528 4.015 14.122 1.00 95.06 87 LYS A N 1
ATOM 661 C CA . LYS A 1 87 ? -1.737 5.237 13.909 1.00 95.06 87 LYS A CA 1
ATOM 662 C C . LYS A 1 87 ? -1.245 5.377 12.465 1.00 95.06 87 LYS A C 1
ATOM 664 O O . LYS A 1 87 ? -1.397 6.444 11.877 1.00 95.06 87 LYS A O 1
ATOM 669 N N . ILE A 1 88 ? -0.731 4.309 11.847 1.00 97.19 88 ILE A N 1
ATOM 670 C CA . ILE A 1 88 ? -0.333 4.373 10.428 1.00 97.19 88 ILE A CA 1
ATOM 671 C C . ILE A 1 88 ? -1.544 4.525 9.507 1.00 97.19 88 ILE A C 1
ATOM 673 O O . ILE A 1 88 ? -1.451 5.177 8.472 1.00 97.19 88 ILE A O 1
ATOM 677 N N . ARG A 1 89 ? -2.718 4.010 9.902 1.00 96.62 89 ARG A N 1
ATOM 678 C CA . ARG A 1 89 ? -3.970 4.229 9.160 1.00 96.62 89 ARG A CA 1
ATOM 679 C C . ARG A 1 89 ? -4.394 5.695 9.143 1.00 96.62 89 ARG A C 1
ATOM 681 O O . ARG A 1 89 ? -4.908 6.136 8.122 1.00 96.62 89 ARG A O 1
ATOM 688 N N . GLN A 1 90 ? -4.135 6.452 10.207 1.00 95.69 90 GLN A N 1
ATOM 689 C CA . GLN A 1 90 ? -4.379 7.900 10.241 1.00 95.69 90 GLN A CA 1
ATOM 690 C C . GLN A 1 90 ? -3.419 8.667 9.318 1.00 95.69 90 GLN A C 1
ATOM 692 O O . GLN A 1 90 ? -3.841 9.574 8.600 1.00 95.69 90 GLN A O 1
ATOM 697 N N . ILE A 1 91 ? -2.142 8.264 9.271 1.00 96.50 91 ILE A N 1
ATOM 698 C CA . ILE A 1 91 ? -1.155 8.830 8.334 1.00 96.50 91 ILE A CA 1
ATOM 699 C C . ILE A 1 91 ? -1.576 8.537 6.887 1.00 96.50 91 ILE A C 1
ATOM 701 O O . ILE A 1 91 ? -1.638 9.451 6.066 1.00 96.50 91 ILE A O 1
ATOM 705 N N . LEU A 1 92 ? -1.940 7.283 6.595 1.00 96.12 92 LEU A N 1
ATOM 706 C CA . LEU A 1 92 ? -2.465 6.854 5.299 1.00 96.12 92 LEU A CA 1
ATOM 707 C C . LEU A 1 92 ? -3.719 7.640 4.900 1.00 96.12 92 LEU A C 1
ATOM 709 O O . LEU A 1 92 ? -3.823 8.079 3.760 1.00 96.12 92 LEU A O 1
ATOM 713 N N . SER A 1 93 ? -4.654 7.827 5.832 1.00 94.88 93 SER A N 1
ATO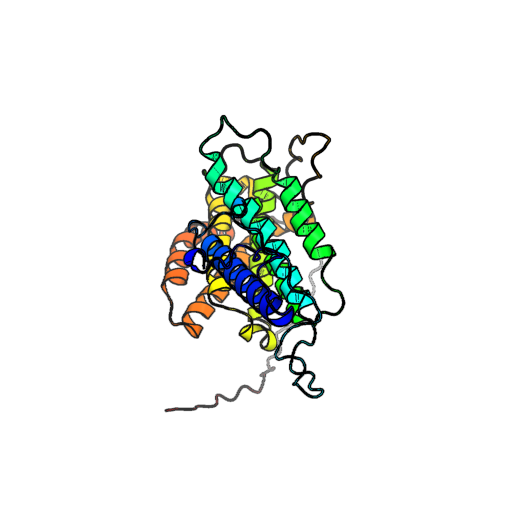M 714 C CA . SER A 1 93 ? -5.881 8.595 5.615 1.00 94.88 93 SER A CA 1
ATOM 715 C C . SER A 1 93 ? -5.576 10.048 5.251 1.00 94.88 93 SER A C 1
ATOM 717 O O . SER A 1 93 ? -6.076 10.537 4.244 1.00 94.88 93 SER A O 1
ATOM 719 N N . THR A 1 94 ? -4.670 10.698 5.988 1.00 92.56 94 THR A N 1
ATOM 720 C CA . THR A 1 94 ? -4.226 12.071 5.692 1.00 92.56 94 THR A CA 1
ATOM 721 C C . THR A 1 94 ? -3.592 12.165 4.305 1.00 92.56 94 THR A C 1
ATOM 723 O O . THR A 1 94 ? -3.957 13.027 3.511 1.00 92.56 94 THR A O 1
ATOM 726 N N . ALA A 1 95 ? -2.678 11.247 3.977 1.00 90.94 95 ALA A N 1
ATOM 727 C CA . ALA A 1 95 ? -2.031 11.204 2.668 1.00 90.94 95 ALA A CA 1
ATOM 728 C C . ALA A 1 95 ? -3.050 11.015 1.536 1.00 90.94 95 ALA A C 1
ATOM 730 O O . ALA A 1 95 ? -3.035 11.735 0.539 1.00 90.94 95 ALA A O 1
ATOM 731 N N . TYR A 1 96 ? -3.974 10.075 1.723 1.00 91.00 96 TYR A N 1
ATOM 732 C CA . TYR A 1 96 ? -5.027 9.764 0.768 1.00 91.00 96 TYR A CA 1
ATOM 733 C C . TYR A 1 96 ? -6.121 10.832 0.703 1.00 91.00 96 TYR A C 1
ATOM 735 O O . TYR A 1 96 ? -6.876 10.859 -0.255 1.00 91.00 96 TYR A O 1
ATOM 743 N N . HIS A 1 97 ? -6.233 11.716 1.686 1.00 86.00 97 HIS A N 1
ATOM 744 C CA . HIS A 1 97 ? -7.130 12.862 1.628 1.00 86.00 97 HIS A CA 1
ATOM 745 C C . HIS A 1 97 ? -6.482 14.035 0.887 1.00 86.00 97 HIS A C 1
ATOM 747 O O . HIS A 1 97 ? -7.068 14.533 -0.073 1.00 86.00 97 HIS A O 1
ATOM 753 N N . ASN A 1 98 ? -5.230 14.375 1.231 1.00 80.69 98 ASN A N 1
ATOM 754 C CA . ASN A 1 98 ? -4.417 15.374 0.518 1.00 80.69 98 ASN A CA 1
ATOM 755 C C . ASN A 1 98 ? -4.367 15.088 -0.990 1.00 80.69 98 ASN A C 1
ATOM 757 O O . ASN A 1 98 ? -4.378 16.003 -1.808 1.00 80.69 98 ASN A O 1
ATOM 761 N N . LYS A 1 99 ? -4.354 13.797 -1.331 1.00 75.75 99 LYS A N 1
ATOM 762 C CA . LYS A 1 99 ? -4.503 13.253 -2.676 1.00 75.75 99 LYS A CA 1
ATOM 763 C C . LYS A 1 99 ? -5.684 13.881 -3.445 1.00 75.75 99 LYS A C 1
ATOM 765 O O . LYS A 1 99 ? -5.470 14.377 -4.540 1.00 75.75 99 LYS A O 1
ATOM 770 N N . TYR A 1 100 ? -6.900 13.898 -2.892 1.00 70.94 100 TYR A N 1
ATOM 771 C CA . TYR A 1 100 ? -8.105 14.378 -3.598 1.00 70.94 100 TYR A CA 1
ATOM 772 C C . TYR A 1 100 ? -8.426 15.859 -3.367 1.00 70.94 100 TYR A C 1
ATOM 774 O O . TYR A 1 100 ? -9.092 16.468 -4.196 1.00 70.94 100 TYR A O 1
ATOM 782 N N . GLU A 1 101 ? -7.960 16.469 -2.275 1.00 64.00 101 GLU A N 1
ATOM 783 C CA . GLU A 1 101 ? -8.234 17.892 -2.011 1.00 64.00 101 GLU A CA 1
ATOM 784 C C . GLU A 1 101 ? -7.374 18.858 -2.844 1.00 64.00 101 GLU A C 1
ATOM 786 O O . GLU A 1 101 ? -7.716 20.035 -2.970 1.00 64.00 101 GLU A O 1
ATOM 791 N N . TYR A 1 102 ? -6.297 18.370 -3.472 1.00 53.47 102 TYR A N 1
ATOM 792 C CA . TYR A 1 102 ? -5.420 19.179 -4.327 1.00 53.47 102 TYR A CA 1
ATOM 793 C C . TYR A 1 102 ? -6.110 19.703 -5.606 1.00 53.47 102 TYR A C 1
ATOM 795 O O . TYR A 1 102 ? -5.562 20.562 -6.285 1.00 53.47 102 TYR A O 1
ATOM 803 N N . GLU A 1 103 ? -7.327 19.249 -5.935 1.00 50.22 103 GLU A N 1
ATOM 804 C CA . GLU A 1 103 ? -8.105 19.763 -7.077 1.00 50.22 103 GLU A CA 1
ATOM 805 C C . GLU A 1 103 ? -8.570 21.228 -6.909 1.00 50.22 103 GLU A C 1
ATOM 807 O O . GLU A 1 103 ? -8.931 21.869 -7.894 1.00 50.22 103 GLU A O 1
ATOM 812 N N . ASN A 1 104 ? -8.504 21.799 -5.698 1.00 50.03 104 ASN A N 1
ATOM 813 C CA . ASN A 1 104 ? -8.765 23.220 -5.431 1.00 50.03 104 ASN A CA 1
ATOM 814 C C . ASN A 1 104 ? -7.457 23.965 -5.079 1.00 50.03 104 ASN A C 1
ATOM 816 O O . ASN A 1 104 ? -7.269 24.422 -3.951 1.00 50.03 104 ASN A O 1
ATOM 820 N N . GLU A 1 105 ? -6.542 24.101 -6.049 1.00 41.91 105 GLU A N 1
ATOM 821 C CA . GLU A 1 105 ? -5.167 24.644 -5.913 1.00 41.91 105 GLU A CA 1
ATOM 822 C C . GLU A 1 105 ? -5.032 26.065 -5.302 1.00 41.91 105 GLU A C 1
ATOM 824 O O . GLU A 1 105 ? -3.919 26.548 -5.100 1.00 41.91 105 GLU A O 1
ATOM 829 N N . ALA A 1 106 ? -6.122 26.756 -4.958 1.00 42.03 106 ALA A N 1
ATOM 830 C CA . ALA A 1 106 ? -6.088 28.133 -4.458 1.00 42.03 106 ALA A CA 1
ATOM 831 C C . ALA A 1 106 ? -6.298 28.300 -2.936 1.00 42.03 106 ALA A C 1
ATOM 833 O O . ALA A 1 106 ? -6.224 29.435 -2.462 1.00 42.03 106 ALA A O 1
ATOM 834 N N . SER A 1 107 ? -6.594 27.246 -2.157 1.00 45.12 107 SER A N 1
ATOM 835 C CA . SER A 1 107 ? -7.270 27.462 -0.859 1.00 45.12 107 SER A CA 1
ATOM 836 C C . SER A 1 107 ? -6.815 26.677 0.378 1.00 45.12 107 SER A C 1
ATOM 838 O O . SER A 1 107 ? -7.608 26.611 1.316 1.00 45.12 107 SER A O 1
ATOM 840 N N . LEU A 1 108 ? -5.597 26.125 0.485 1.00 51.12 108 LEU A N 1
ATOM 841 C CA . LEU A 1 108 ? -5.156 25.580 1.786 1.00 51.12 108 LEU A CA 1
ATOM 842 C C . LEU A 1 108 ? -3.747 26.016 2.232 1.00 51.12 108 LEU A C 1
ATOM 844 O O . LEU A 1 108 ? -2.752 25.446 1.793 1.00 51.12 108 LEU A O 1
ATOM 848 N N . PRO A 1 109 ? -3.655 26.945 3.205 1.00 50.00 109 PRO A N 1
ATOM 849 C CA . PRO A 1 109 ? -2.405 27.324 3.873 1.00 50.00 109 PRO A CA 1
ATOM 850 C C . PRO A 1 109 ? -1.724 26.207 4.693 1.00 50.00 109 PRO A C 1
ATOM 852 O O . PRO A 1 109 ? -0.603 26.406 5.142 1.00 50.00 109 PRO A O 1
ATOM 855 N N . ASN A 1 110 ? -2.383 25.058 4.919 1.00 57.31 110 ASN A N 1
ATOM 856 C CA . ASN A 1 110 ? -2.015 24.098 5.976 1.00 57.31 110 ASN A CA 1
ATOM 857 C C . ASN A 1 110 ? -1.859 22.632 5.511 1.00 57.31 110 ASN A C 1
ATOM 859 O O . ASN A 1 110 ? -1.883 21.727 6.348 1.00 57.31 110 ASN A O 1
ATOM 863 N N . ALA A 1 111 ? -1.737 22.354 4.208 1.00 66.56 111 ALA A N 1
ATOM 864 C CA . ALA A 1 111 ? -1.521 20.979 3.748 1.00 66.56 111 ALA A CA 1
ATOM 865 C C . ALA A 1 111 ? -0.182 20.439 4.285 1.00 66.56 111 ALA A C 1
ATOM 867 O O . ALA A 1 111 ? 0.872 21.045 4.091 1.00 66.56 111 ALA A O 1
ATOM 868 N N . ILE A 1 112 ? -0.217 19.291 4.972 1.00 79.12 112 ILE A N 1
ATOM 869 C CA . ILE A 1 112 ? 1.000 18.650 5.483 1.00 79.12 112 ILE A CA 1
ATOM 870 C C . ILE A 1 112 ? 1.860 18.220 4.292 1.00 79.12 112 ILE A C 1
ATOM 872 O O . ILE A 1 112 ? 1.382 17.511 3.404 1.00 79.12 112 ILE A O 1
ATOM 876 N N . SER A 1 113 ? 3.132 18.624 4.291 1.00 85.00 113 SER A N 1
ATOM 877 C CA . SER A 1 113 ? 4.056 18.289 3.208 1.00 85.00 113 SER A CA 1
ATOM 878 C C . SER A 1 113 ? 4.244 16.771 3.057 1.00 85.00 113 SER A C 1
ATOM 880 O O . SER A 1 113 ? 4.202 16.017 4.036 1.00 85.00 113 SER A O 1
ATOM 882 N N . THR A 1 114 ? 4.525 16.323 1.831 1.00 88.25 114 THR A N 1
ATOM 883 C CA . THR A 1 114 ? 4.867 14.925 1.517 1.00 88.25 114 THR A CA 1
ATOM 884 C C . THR A 1 114 ? 5.991 14.401 2.412 1.00 88.25 114 THR A C 1
ATOM 886 O O . THR A 1 114 ? 5.883 13.305 2.955 1.00 88.25 114 THR A O 1
ATOM 889 N N . TRP A 1 115 ? 7.044 15.194 2.634 1.00 91.00 115 TRP A N 1
ATOM 890 C CA . TRP A 1 115 ? 8.195 14.773 3.438 1.00 91.00 115 TRP A CA 1
ATOM 891 C C . TRP A 1 115 ? 7.868 14.660 4.921 1.00 91.00 115 TRP A C 1
ATOM 893 O O . TRP A 1 115 ? 8.301 13.711 5.569 1.00 91.00 115 TRP A O 1
ATOM 903 N N . THR A 1 116 ? 7.017 15.544 5.448 1.00 91.75 116 THR A N 1
ATOM 904 C CA . THR A 1 116 ? 6.495 15.410 6.813 1.00 91.75 116 THR A CA 1
ATOM 905 C C . THR A 1 116 ? 5.683 14.123 6.977 1.00 91.75 116 THR A C 1
ATOM 907 O O . THR A 1 116 ? 5.788 13.465 8.010 1.00 91.75 116 THR A O 1
ATOM 910 N N . LEU A 1 117 ? 4.884 13.735 5.978 1.00 93.06 117 LEU A N 1
ATOM 911 C CA . LEU A 1 117 ? 4.141 12.471 6.020 1.00 93.06 117 LEU A CA 1
ATOM 912 C C . LEU A 1 117 ? 5.068 11.251 5.923 1.00 93.06 117 LEU A C 1
ATOM 914 O O . LEU A 1 117 ? 4.882 10.306 6.689 1.00 93.06 117 LEU A O 1
ATOM 918 N N . CYS A 1 118 ? 6.083 11.282 5.051 1.00 94.81 118 CYS A N 1
ATOM 919 C CA . CYS A 1 118 ? 7.099 10.226 4.978 1.00 94.81 118 CYS A CA 1
ATOM 920 C C . CYS A 1 118 ? 7.835 10.067 6.314 1.00 94.81 118 CYS A C 1
ATOM 922 O O . CYS A 1 118 ? 7.950 8.954 6.820 1.00 94.81 118 CYS A O 1
ATOM 924 N N . TYR A 1 119 ? 8.259 11.181 6.919 1.00 94.94 119 TYR A N 1
ATOM 925 C CA . TYR A 1 119 ? 8.904 11.184 8.230 1.00 94.94 119 TYR A CA 1
ATOM 926 C C . TYR A 1 119 ? 8.007 10.554 9.301 1.00 94.94 119 TYR A C 1
ATOM 928 O O . TYR A 1 119 ? 8.447 9.665 10.020 1.00 94.94 119 TYR A O 1
ATOM 936 N N . LYS A 1 120 ? 6.721 10.925 9.358 1.00 96.38 120 LYS A N 1
ATOM 937 C CA . LYS A 1 120 ? 5.759 10.322 10.298 1.00 96.38 120 LYS A CA 1
ATOM 938 C C . LYS A 1 120 ? 5.578 8.816 10.081 1.00 96.38 120 LYS A C 1
ATOM 940 O O . LYS A 1 120 ? 5.432 8.077 11.049 1.00 96.38 120 LYS A O 1
ATOM 945 N N . ALA A 1 121 ? 5.559 8.348 8.831 1.00 96.88 121 ALA A N 1
ATOM 946 C CA . ALA A 1 121 ? 5.436 6.921 8.519 1.00 96.88 121 ALA A CA 1
ATOM 947 C C . ALA A 1 121 ? 6.692 6.123 8.916 1.00 96.88 121 ALA A C 1
ATOM 949 O O . ALA A 1 121 ? 6.581 4.969 9.341 1.00 96.88 121 ALA A O 1
ATOM 950 N N . GLN A 1 122 ? 7.869 6.741 8.800 1.00 95.75 122 GLN A N 1
ATOM 951 C CA . GLN A 1 122 ? 9.134 6.180 9.265 1.00 95.75 122 GLN A CA 1
ATOM 952 C C . GLN A 1 122 ? 9.206 6.166 10.797 1.00 95.75 122 GLN A C 1
ATOM 954 O O . GLN A 1 122 ? 9.421 5.109 11.384 1.00 95.75 122 GLN A O 1
ATOM 959 N N . GLU A 1 123 ? 8.947 7.303 11.444 1.00 96.25 123 GLU A N 1
ATOM 960 C CA . GLU A 1 123 ? 8.901 7.432 12.904 1.00 96.25 123 GLU A CA 1
ATOM 961 C C . GLU A 1 123 ? 7.908 6.432 13.511 1.00 96.25 123 GLU A C 1
ATOM 963 O O . GLU A 1 123 ? 8.179 5.815 14.541 1.00 96.25 123 GLU A O 1
ATOM 968 N N . TRP A 1 124 ? 6.761 6.223 12.860 1.00 96.62 124 TRP A N 1
ATOM 969 C CA . TRP A 1 124 ? 5.806 5.202 13.268 1.00 96.62 124 TRP A CA 1
ATOM 970 C C . TRP A 1 124 ? 6.440 3.806 13.300 1.00 96.62 124 TRP A C 1
ATOM 972 O O . TRP A 1 124 ? 6.323 3.124 14.315 1.00 96.62 124 TRP A O 1
ATOM 982 N N . LEU A 1 125 ? 7.143 3.407 12.236 1.00 95.00 125 LEU A N 1
ATOM 983 C CA . LEU A 1 125 ? 7.789 2.095 12.148 1.00 95.00 125 LEU A CA 1
ATOM 984 C C . LEU A 1 125 ? 8.911 1.936 13.186 1.00 95.00 125 LEU A C 1
ATOM 986 O O . LEU A 1 125 ? 9.036 0.874 13.794 1.00 95.00 125 LEU A O 1
ATOM 990 N N . GLU A 1 126 ? 9.704 2.984 13.415 1.00 93.75 126 GLU A N 1
ATOM 991 C CA . GLU A 1 126 ? 10.781 3.001 14.419 1.00 93.75 126 GLU A CA 1
ATOM 992 C C . GLU A 1 126 ? 10.242 2.850 15.850 1.00 93.75 126 GLU A C 1
ATOM 994 O O . GLU A 1 126 ? 10.869 2.212 16.695 1.00 93.75 126 GLU A O 1
ATOM 999 N N . ASN A 1 127 ? 9.037 3.368 16.107 1.00 92.94 127 ASN A N 1
ATOM 1000 C CA . ASN A 1 127 ? 8.335 3.260 17.386 1.00 92.94 127 ASN A CA 1
ATOM 1001 C C . ASN A 1 127 ? 7.437 2.011 17.493 1.00 92.94 127 ASN A C 1
ATOM 1003 O O . ASN A 1 127 ? 6.528 1.962 18.336 1.00 92.94 127 ASN A O 1
ATOM 1007 N N . ALA A 1 128 ? 7.658 0.998 16.650 1.00 90.00 128 ALA A N 1
ATOM 1008 C CA . ALA A 1 128 ? 6.931 -0.261 16.722 1.00 90.00 128 ALA A CA 1
ATOM 1009 C C . ALA A 1 128 ? 7.146 -0.970 18.077 1.00 90.00 128 ALA A C 1
ATOM 1011 O O . ALA A 1 128 ? 8.263 -0.991 18.603 1.00 90.00 128 ALA A O 1
ATOM 1012 N N . PRO A 1 129 ? 6.106 -1.596 18.666 1.00 84.06 129 PRO A N 1
ATOM 1013 C CA . PRO A 1 129 ? 6.254 -2.307 19.933 1.00 84.06 129 PRO A CA 1
ATOM 1014 C C . PRO A 1 129 ? 7.289 -3.446 19.840 1.00 84.06 129 PRO A C 1
ATOM 1016 O O . PRO A 1 129 ? 7.103 -4.400 19.082 1.00 84.06 129 PRO A O 1
ATOM 1019 N N . GLN A 1 130 ? 8.352 -3.373 20.650 1.00 70.56 130 GLN A N 1
ATOM 1020 C CA . GLN A 1 130 ? 9.504 -4.291 20.581 1.00 70.56 130 GLN A CA 1
ATOM 1021 C C . GLN A 1 130 ? 9.196 -5.740 21.007 1.00 70.56 130 GLN A C 1
ATOM 1023 O O . GLN A 1 130 ? 9.904 -6.657 20.609 1.00 70.56 130 GLN A O 1
ATOM 1028 N N . ASN A 1 131 ? 8.107 -5.969 21.749 1.00 61.47 131 ASN A N 1
ATOM 1029 C CA . ASN A 1 131 ? 7.688 -7.300 22.218 1.00 61.47 131 ASN A CA 1
ATOM 1030 C C . ASN A 1 131 ? 6.748 -8.026 21.239 1.00 61.47 131 ASN A C 1
ATOM 1032 O O . ASN A 1 131 ? 5.951 -8.870 21.648 1.00 61.47 131 ASN A O 1
ATOM 1036 N N . THR A 1 132 ? 6.760 -7.661 19.958 1.00 62.38 132 THR A N 1
ATOM 1037 C CA . THR A 1 132 ? 5.854 -8.261 18.974 1.00 62.38 132 THR A CA 1
ATOM 1038 C C . THR A 1 132 ? 6.487 -9.476 18.300 1.00 62.38 132 THR A C 1
ATOM 1040 O O . THR A 1 132 ? 7.652 -9.460 17.915 1.00 62.38 132 THR A O 1
ATOM 1043 N N . ALA A 1 133 ? 5.718 -10.563 18.182 1.00 65.81 133 ALA A N 1
ATOM 1044 C CA . ALA A 1 133 ? 6.149 -11.775 17.489 1.00 65.81 133 ALA A CA 1
ATOM 1045 C C . ALA A 1 133 ? 6.532 -11.477 16.025 1.00 65.81 133 ALA A C 1
ATOM 1047 O O . ALA A 1 133 ? 5.972 -10.569 15.409 1.00 65.81 133 ALA A O 1
ATOM 1048 N N . GLY A 1 134 ? 7.417 -12.296 15.442 1.00 71.50 134 GLY A N 1
ATOM 1049 C CA . GLY A 1 134 ? 7.962 -12.116 14.085 1.00 71.50 134 GLY A CA 1
ATOM 1050 C C . GLY A 1 134 ? 6.965 -11.715 12.974 1.00 71.50 134 GLY A C 1
ATOM 1051 O O . GLY A 1 134 ? 7.314 -10.859 12.159 1.00 71.50 134 GLY A O 1
ATOM 1052 N N . PRO A 1 135 ? 5.720 -12.238 12.935 1.00 79.06 135 PRO A N 1
ATOM 1053 C CA . PRO A 1 135 ? 4.705 -11.804 11.971 1.00 79.06 135 PRO A CA 1
ATOM 1054 C C . PRO A 1 135 ? 4.419 -10.294 11.953 1.00 79.06 135 PRO A C 1
ATOM 1056 O O . PRO A 1 135 ? 4.256 -9.713 10.881 1.00 79.06 135 PRO A O 1
ATOM 1059 N N . PHE A 1 136 ? 4.394 -9.635 13.115 1.00 82.00 136 PHE A N 1
ATOM 1060 C CA . PHE A 1 136 ? 4.085 -8.204 13.211 1.00 82.00 136 PHE A CA 1
ATOM 1061 C C . PHE A 1 136 ? 5.181 -7.324 12.624 1.00 82.00 136 PHE A C 1
ATOM 1063 O O . PHE A 1 136 ? 4.865 -6.306 12.019 1.00 82.00 136 PHE A O 1
ATOM 1070 N N . THR A 1 137 ? 6.451 -7.725 12.720 1.00 87.31 137 THR A N 1
ATOM 1071 C CA . THR A 1 137 ? 7.558 -6.991 12.093 1.00 87.31 137 THR A CA 1
ATOM 1072 C C . THR A 1 137 ? 7.350 -6.872 10.583 1.00 87.31 137 THR A C 1
ATOM 1074 O O . THR A 1 137 ? 7.520 -5.797 10.003 1.00 87.31 137 THR A O 1
ATOM 1077 N N . ILE A 1 138 ? 6.941 -7.967 9.933 1.00 89.94 138 ILE A N 1
ATOM 1078 C CA . ILE A 1 138 ? 6.677 -7.980 8.490 1.00 89.94 138 ILE A CA 1
ATOM 1079 C C . ILE A 1 138 ? 5.436 -7.149 8.163 1.00 89.94 138 ILE A C 1
ATOM 1081 O O . ILE A 1 138 ? 5.487 -6.349 7.229 1.00 89.94 138 ILE A O 1
ATOM 1085 N N . LEU A 1 139 ? 4.363 -7.284 8.948 1.00 90.81 139 LEU A N 1
ATOM 1086 C CA . LEU A 1 139 ? 3.148 -6.490 8.769 1.00 90.81 139 LEU A CA 1
ATOM 1087 C C . LEU A 1 139 ? 3.434 -4.990 8.899 1.00 90.81 139 LEU A C 1
ATOM 1089 O O . LEU A 1 139 ? 3.068 -4.231 8.010 1.00 90.81 139 LEU A O 1
ATOM 1093 N N . TYR A 1 140 ? 4.150 -4.549 9.935 1.00 94.00 140 TYR A N 1
ATOM 1094 C CA . TYR A 1 140 ? 4.490 -3.134 10.091 1.00 94.00 140 TYR A CA 1
ATOM 1095 C C . TYR A 1 140 ? 5.355 -2.613 8.952 1.00 94.00 140 TYR A C 1
ATOM 1097 O O . TYR A 1 140 ? 5.099 -1.530 8.432 1.00 94.00 140 TYR A O 1
ATOM 1105 N N . THR A 1 141 ? 6.327 -3.408 8.503 1.00 94.94 141 THR A N 1
ATOM 1106 C CA . THR A 1 141 ? 7.147 -3.039 7.344 1.00 94.94 141 THR A CA 1
ATOM 1107 C C . THR A 1 141 ? 6.274 -2.836 6.103 1.00 94.94 141 THR A C 1
ATOM 1109 O O . THR A 1 141 ? 6.404 -1.823 5.420 1.00 94.94 141 THR A O 1
ATOM 1112 N N . LEU A 1 142 ? 5.348 -3.761 5.825 1.00 96.38 142 LEU A N 1
ATOM 1113 C CA . LEU A 1 142 ? 4.425 -3.650 4.692 1.00 96.38 142 LEU A CA 1
ATOM 1114 C C . LEU A 1 142 ? 3.502 -2.436 4.804 1.00 96.38 142 LEU A C 1
ATOM 1116 O O . LEU A 1 142 ? 3.279 -1.755 3.805 1.00 96.38 142 LEU A O 1
ATOM 1120 N N . GLU A 1 143 ? 2.992 -2.144 5.998 1.00 96.62 143 GLU A N 1
ATOM 1121 C CA . GLU A 1 143 ? 2.111 -0.998 6.218 1.00 96.62 143 GLU A CA 1
ATOM 1122 C C . GLU A 1 143 ? 2.835 0.341 6.063 1.00 96.62 143 GLU A C 1
ATOM 1124 O O . GLU A 1 143 ? 2.288 1.261 5.450 1.00 96.62 143 GLU A O 1
ATOM 1129 N N . SER A 1 144 ? 4.074 0.446 6.549 1.00 97.50 144 SER A N 1
ATOM 1130 C CA . SER A 1 144 ? 4.911 1.634 6.348 1.00 97.50 144 SER A CA 1
ATOM 1131 C C . SER A 1 144 ? 5.263 1.823 4.867 1.00 97.50 144 SER A C 1
ATOM 1133 O O . SER A 1 144 ? 5.082 2.916 4.324 1.00 97.50 144 SER A O 1
ATOM 1135 N N . LEU A 1 145 ? 5.672 0.749 4.175 1.00 97.75 145 LEU A N 1
ATOM 1136 C CA . LEU A 1 145 ? 5.997 0.787 2.745 1.00 97.75 145 LEU A CA 1
ATOM 1137 C C . LEU A 1 145 ? 4.787 1.189 1.898 1.00 97.75 145 LEU A C 1
ATOM 1139 O O . LEU A 1 145 ? 4.886 2.114 1.096 1.00 97.75 145 LEU A O 1
ATOM 1143 N N . TYR A 1 146 ? 3.634 0.548 2.103 1.00 97.94 146 TYR A N 1
ATOM 1144 C CA . TYR A 1 146 ? 2.414 0.882 1.368 1.00 97.94 146 TYR A CA 1
ATOM 1145 C C . TYR A 1 146 ? 1.971 2.325 1.630 1.00 97.94 146 TYR A C 1
ATOM 1147 O O . TYR A 1 146 ? 1.645 3.052 0.697 1.00 97.94 146 TYR A O 1
ATOM 1155 N N . THR A 1 147 ? 2.014 2.773 2.887 1.00 97.69 147 THR A N 1
ATOM 1156 C CA . THR A 1 147 ? 1.664 4.157 3.236 1.00 97.69 147 THR A CA 1
ATOM 1157 C C . THR A 1 147 ? 2.598 5.156 2.560 1.00 97.69 147 THR A C 1
ATOM 1159 O O . THR A 1 147 ? 2.129 6.148 2.010 1.00 97.69 147 THR A O 1
ATOM 1162 N N . THR A 1 148 ? 3.899 4.866 2.519 1.00 96.62 148 THR A N 1
ATOM 1163 C CA . THR A 1 148 ? 4.896 5.701 1.832 1.00 96.62 148 THR A CA 1
ATOM 1164 C C . THR A 1 148 ? 4.649 5.746 0.326 1.00 96.62 148 THR A C 1
ATOM 1166 O O . THR A 1 148 ? 4.690 6.820 -0.271 1.00 96.62 148 THR A O 1
ATOM 1169 N N . VAL A 1 149 ? 4.302 4.611 -0.290 1.00 96.25 149 VAL A N 1
ATOM 1170 C CA . VAL A 1 149 ? 3.884 4.575 -1.697 1.00 96.25 149 VAL A CA 1
ATOM 1171 C C . VAL A 1 149 ? 2.676 5.488 -1.925 1.00 96.25 149 VAL A C 1
ATOM 1173 O O . VAL A 1 149 ? 2.702 6.294 -2.851 1.00 96.25 149 VAL A O 1
ATOM 1176 N N . ILE A 1 150 ? 1.652 5.435 -1.070 1.00 94.69 150 ILE A N 1
ATOM 1177 C CA . ILE A 1 150 ? 0.461 6.292 -1.196 1.00 94.69 150 ILE A CA 1
ATOM 1178 C C . ILE A 1 150 ? 0.803 7.778 -1.023 1.00 94.69 150 ILE A C 1
ATOM 1180 O O . ILE A 1 150 ? 0.299 8.596 -1.786 1.00 94.69 150 ILE A O 1
ATOM 1184 N N . ILE A 1 151 ? 1.683 8.124 -0.077 1.00 93.50 151 ILE A N 1
ATOM 1185 C CA . ILE A 1 151 ? 2.171 9.498 0.136 1.00 93.50 151 ILE A CA 1
ATOM 1186 C C . ILE A 1 151 ? 2.870 10.050 -1.116 1.00 93.50 151 ILE A C 1
ATOM 1188 O O . ILE A 1 151 ? 2.705 11.223 -1.449 1.00 93.50 151 ILE A O 1
ATOM 1192 N N . LEU A 1 152 ? 3.662 9.219 -1.797 1.00 91.94 152 LEU A N 1
ATOM 1193 C CA . LEU A 1 152 ? 4.456 9.616 -2.963 1.00 91.94 152 LEU A CA 1
ATOM 1194 C C . LEU A 1 152 ? 3.693 9.517 -4.294 1.00 91.94 152 LEU A C 1
ATOM 1196 O O . LEU A 1 152 ? 4.140 10.074 -5.298 1.00 91.94 152 LEU A O 1
ATOM 1200 N N . SER A 1 153 ? 2.576 8.788 -4.328 1.00 88.88 153 SER A N 1
ATOM 1201 C CA . SER A 1 153 ? 1.829 8.519 -5.558 1.00 88.88 153 SER A CA 1
ATOM 1202 C C . SER A 1 153 ? 1.102 9.775 -6.059 1.00 88.88 153 SER A C 1
ATOM 1204 O O . SER A 1 153 ? 0.305 10.359 -5.323 1.00 88.88 153 SER A O 1
ATOM 1206 N N . PRO A 1 154 ? 1.319 10.196 -7.319 1.00 72.00 154 PRO A N 1
ATOM 1207 C CA . PRO A 1 154 ? 0.721 11.411 -7.864 1.00 72.00 154 PRO A CA 1
ATOM 1208 C C . PRO A 1 154 ? -0.746 11.197 -8.238 1.00 72.00 154 PRO A C 1
ATOM 1210 O O . PRO A 1 154 ? -1.137 10.096 -8.623 1.00 72.00 154 PRO A O 1
ATOM 1213 N N . MET A 1 155 ? -1.540 12.272 -8.241 1.00 63.94 155 MET A N 1
ATOM 1214 C CA . MET A 1 155 ? -2.895 12.238 -8.818 1.00 63.94 155 MET A CA 1
ATOM 1215 C C . MET A 1 155 ? -2.899 12.376 -10.317 1.00 63.94 155 MET A C 1
ATOM 1217 O O . MET A 1 155 ? -3.470 11.556 -11.031 1.00 63.94 155 MET A O 1
ATOM 1221 N N . HIS A 1 156 ? -2.201 13.390 -10.805 1.00 60.19 156 HIS A N 1
ATOM 1222 C CA . HIS A 1 156 ? -2.208 13.732 -12.211 1.00 60.19 156 HIS A CA 1
ATOM 1223 C C . HIS A 1 156 ? -0.828 13.492 -12.795 1.00 60.19 156 HIS A C 1
ATOM 1225 O O . HIS A 1 156 ? 0.011 14.385 -12.839 1.00 60.19 156 HIS A O 1
ATOM 1231 N N . ARG A 1 157 ? -0.599 12.255 -13.252 1.00 58.16 157 ARG A N 1
ATOM 1232 C CA . ARG A 1 157 ? 0.467 11.902 -14.208 1.00 58.16 157 ARG A CA 1
ATOM 1233 C C . ARG A 1 157 ? 1.853 12.518 -13.907 1.00 58.16 157 ARG A C 1
ATOM 1235 O O . ARG A 1 157 ? 2.551 12.904 -14.838 1.00 58.16 157 ARG A O 1
ATOM 1242 N N . PHE A 1 158 ? 2.243 12.590 -12.630 1.00 62.12 158 PHE A N 1
ATOM 1243 C CA . PHE A 1 158 ? 3.520 13.148 -12.149 1.00 62.12 158 PHE A CA 1
ATOM 1244 C C . PHE A 1 158 ? 3.805 14.621 -12.512 1.00 62.12 158 PHE A C 1
ATOM 1246 O O . PHE A 1 158 ? 4.957 15.061 -12.435 1.00 62.12 158 PHE A O 1
ATOM 1253 N N . ILE A 1 159 ? 2.793 15.405 -12.897 1.00 62.50 159 ILE A N 1
ATOM 1254 C CA . ILE A 1 159 ? 2.975 16.828 -13.215 1.00 62.50 159 ILE A CA 1
ATOM 1255 C C . ILE A 1 159 ? 3.437 17.561 -11.946 1.00 62.50 159 ILE A C 1
ATOM 1257 O O . ILE A 1 159 ? 2.862 17.385 -10.877 1.00 62.50 159 ILE A O 1
ATOM 1261 N N . GLY A 1 160 ? 4.531 18.322 -12.044 1.00 68.12 160 GLY A N 1
ATOM 1262 C CA . GLY A 1 160 ? 5.116 19.051 -10.909 1.00 68.12 160 GLY A CA 1
ATOM 1263 C C . GLY A 1 160 ? 5.840 18.182 -9.868 1.00 68.12 160 GLY A C 1
ATOM 1264 O O . GLY A 1 160 ? 6.413 18.717 -8.923 1.00 68.12 160 GLY A O 1
ATOM 1265 N N . THR A 1 161 ? 5.870 16.853 -10.029 1.00 81.88 161 THR A N 1
ATOM 1266 C CA . THR A 1 161 ? 6.566 15.951 -9.098 1.00 81.88 161 THR A CA 1
ATOM 1267 C C . THR A 1 161 ? 8.072 15.940 -9.368 1.00 81.88 161 THR A C 1
ATOM 1269 O O . THR A 1 161 ? 8.505 15.721 -10.504 1.00 81.88 161 THR A O 1
ATOM 1272 N N . SER A 1 162 ? 8.887 16.127 -8.324 1.00 89.19 162 SER A N 1
ATOM 1273 C CA . SER A 1 162 ? 10.351 16.108 -8.446 1.00 89.19 162 SER A CA 1
ATOM 1274 C C . SER A 1 162 ? 10.873 14.748 -8.925 1.00 89.19 162 SER A C 1
ATOM 1276 O O . SER A 1 162 ? 10.287 13.707 -8.626 1.00 89.19 162 SER A O 1
ATOM 1278 N N . ASP A 1 163 ? 11.992 14.737 -9.648 1.00 92.94 163 ASP A N 1
ATOM 1279 C CA . ASP A 1 163 ? 12.619 13.490 -10.104 1.00 92.94 163 ASP A CA 1
ATOM 1280 C C . ASP A 1 163 ? 13.055 12.598 -8.938 1.00 92.94 163 ASP A C 1
ATOM 1282 O O . ASP A 1 163 ? 12.920 11.377 -9.017 1.00 92.94 163 ASP A O 1
ATOM 1286 N N . TYR A 1 164 ? 13.474 13.207 -7.825 1.00 93.12 164 TYR A N 1
ATOM 1287 C CA . TYR A 1 164 ? 13.754 12.494 -6.582 1.00 93.12 164 TYR A CA 1
ATOM 1288 C C . TYR A 1 164 ? 12.525 11.725 -6.085 1.00 93.12 164 TYR A C 1
ATOM 1290 O O . TYR A 1 164 ? 12.615 10.532 -5.820 1.00 93.12 164 TYR A O 1
ATOM 1298 N N . SER A 1 165 ? 11.354 12.371 -6.029 1.00 92.19 165 SER A N 1
ATOM 1299 C CA . SER A 1 165 ? 10.098 11.734 -5.606 1.00 92.19 165 SER A CA 1
ATOM 1300 C C . SER A 1 165 ? 9.693 10.579 -6.527 1.00 92.19 165 SER A C 1
ATOM 1302 O O . SER A 1 165 ? 9.253 9.542 -6.038 1.00 92.19 165 SER A O 1
ATOM 1304 N N . LYS A 1 166 ? 9.870 10.729 -7.850 1.00 94.25 166 LYS A N 1
ATOM 1305 C CA . LYS A 1 166 ? 9.576 9.663 -8.826 1.00 94.25 166 LYS A CA 1
ATOM 1306 C C . LYS A 1 166 ? 10.472 8.443 -8.611 1.00 94.25 166 LYS A C 1
ATOM 1308 O O . LYS A 1 166 ? 9.982 7.316 -8.599 1.00 94.25 166 LYS A O 1
ATOM 1313 N N . VAL A 1 167 ? 11.774 8.669 -8.427 1.00 95.50 167 VAL A N 1
ATOM 1314 C CA . VAL A 1 167 ? 12.731 7.593 -8.144 1.00 95.50 167 VAL A CA 1
ATOM 1315 C C . VAL A 1 167 ? 12.441 6.952 -6.790 1.00 95.50 167 VAL A C 1
ATOM 1317 O O . VAL A 1 167 ? 12.413 5.731 -6.696 1.00 95.50 167 VAL A O 1
ATOM 1320 N N . LEU A 1 168 ? 12.156 7.743 -5.760 1.00 95.25 168 LEU A N 1
ATOM 1321 C CA . LEU A 1 168 ? 11.840 7.221 -4.436 1.00 95.25 168 LEU A CA 1
ATOM 1322 C C . LEU A 1 168 ? 10.570 6.351 -4.453 1.00 95.25 168 LEU A C 1
ATOM 1324 O O . LEU A 1 168 ? 10.568 5.254 -3.898 1.00 95.25 168 LEU A O 1
ATOM 1328 N N . LEU A 1 169 ? 9.514 6.787 -5.152 1.00 95.81 169 LEU A N 1
ATOM 1329 C CA . LEU A 1 169 ? 8.305 5.984 -5.361 1.00 95.81 169 LEU A CA 1
ATOM 1330 C C . LEU A 1 169 ? 8.628 4.665 -6.073 1.00 95.81 169 LEU A C 1
ATOM 1332 O O . LEU A 1 169 ? 8.132 3.614 -5.670 1.00 95.81 169 LEU A O 1
ATOM 1336 N N . PHE A 1 170 ? 9.471 4.715 -7.108 1.00 96.75 170 PHE A N 1
ATOM 1337 C CA . PHE A 1 170 ? 9.902 3.533 -7.851 1.00 96.75 170 PHE A CA 1
ATOM 1338 C C . PHE A 1 170 ? 10.572 2.492 -6.944 1.00 96.75 170 PHE A C 1
ATOM 1340 O O . PHE A 1 170 ? 10.210 1.314 -6.983 1.00 96.75 170 PHE A O 1
ATOM 1347 N N . GLU A 1 171 ? 11.508 2.931 -6.097 1.00 96.44 171 GLU A N 1
ATOM 1348 C CA . GLU A 1 171 ? 12.205 2.060 -5.145 1.00 96.44 171 GLU A CA 1
ATOM 1349 C C . GLU A 1 171 ? 11.235 1.458 -4.118 1.00 96.44 171 GLU A C 1
ATOM 1351 O O . GLU A 1 171 ? 11.200 0.237 -3.949 1.00 96.44 171 GLU A O 1
ATOM 1356 N N . HIS A 1 172 ? 10.362 2.273 -3.515 1.00 97.12 172 HIS A N 1
ATOM 1357 C CA . HIS A 1 172 ? 9.389 1.780 -2.535 1.00 97.12 172 HIS A CA 1
ATOM 1358 C C . HIS A 1 172 ? 8.356 0.818 -3.126 1.00 97.12 172 HIS A C 1
ATOM 1360 O O . HIS A 1 172 ? 7.935 -0.112 -2.435 1.00 97.12 172 HIS A O 1
ATOM 1366 N N . CYS A 1 173 ? 7.972 0.980 -4.397 1.00 98.12 173 CYS A N 1
ATOM 1367 C CA . CYS A 1 173 ? 7.122 -0.001 -5.071 1.00 98.12 173 CYS A CA 1
ATOM 1368 C C . CYS A 1 173 ? 7.815 -1.370 -5.139 1.00 98.12 173 CYS A C 1
ATOM 1370 O O . CYS A 1 173 ? 7.213 -2.386 -4.789 1.00 98.12 173 CYS A O 1
ATOM 1372 N N . MET A 1 174 ? 9.092 -1.404 -5.539 1.00 97.88 174 MET A N 1
ATOM 1373 C CA . MET A 1 174 ? 9.864 -2.651 -5.589 1.00 97.88 174 MET A CA 1
ATOM 1374 C C . MET A 1 174 ? 10.060 -3.264 -4.200 1.00 97.88 174 MET A C 1
ATOM 1376 O O . MET A 1 174 ? 9.974 -4.484 -4.052 1.00 97.88 174 MET A O 1
ATOM 1380 N N . ASP A 1 175 ? 10.311 -2.440 -3.184 1.00 97.31 175 ASP A N 1
ATOM 1381 C CA . ASP A 1 175 ? 10.492 -2.897 -1.806 1.00 97.31 175 ASP A CA 1
ATOM 1382 C C . ASP A 1 175 ? 9.207 -3.483 -1.227 1.00 97.31 175 ASP A C 1
ATOM 1384 O O . ASP A 1 175 ? 9.250 -4.552 -0.614 1.00 97.31 175 ASP A O 1
ATOM 1388 N N . TYR A 1 176 ? 8.060 -2.845 -1.478 1.00 98.44 176 TYR A N 1
ATOM 1389 C CA . TYR A 1 176 ? 6.754 -3.358 -1.074 1.00 98.44 176 TYR A CA 1
ATOM 1390 C C . TYR A 1 176 ? 6.463 -4.720 -1.710 1.00 98.44 176 TYR A C 1
ATOM 1392 O O . TYR A 1 176 ? 6.176 -5.683 -0.996 1.00 98.44 176 TYR A O 1
ATOM 1400 N N . ILE A 1 177 ? 6.593 -4.827 -3.038 1.00 98.62 177 ILE A N 1
ATOM 1401 C CA . ILE A 1 177 ? 6.330 -6.074 -3.770 1.00 98.62 177 ILE A CA 1
ATOM 1402 C C . ILE A 1 177 ? 7.262 -7.190 -3.298 1.00 98.62 177 ILE A C 1
ATOM 1404 O O . ILE A 1 177 ? 6.802 -8.295 -3.014 1.00 98.62 177 ILE A O 1
ATOM 1408 N N . ARG A 1 178 ? 8.558 -6.900 -3.137 1.00 97.69 178 ARG A N 1
ATOM 1409 C CA . ARG A 1 178 ? 9.531 -7.861 -2.604 1.00 97.69 178 ARG A CA 1
ATOM 1410 C C . ARG A 1 178 ? 9.164 -8.313 -1.198 1.00 97.69 178 ARG A C 1
ATOM 1412 O O . ARG A 1 178 ? 9.207 -9.505 -0.912 1.00 97.69 178 ARG A O 1
ATOM 1419 N N . LYS A 1 179 ? 8.804 -7.380 -0.314 1.00 97.06 179 LYS A N 1
ATOM 1420 C CA . LYS A 1 179 ? 8.450 -7.702 1.071 1.00 97.06 179 LYS A CA 1
ATOM 1421 C C . LYS A 1 179 ? 7.181 -8.546 1.149 1.00 97.06 179 LYS A C 1
ATOM 1423 O O . LYS A 1 179 ? 7.107 -9.449 1.978 1.00 97.06 179 LYS A O 1
ATOM 1428 N N . LEU A 1 180 ? 6.206 -8.286 0.281 1.00 97.50 180 LEU A N 1
ATOM 1429 C CA . LEU A 1 180 ? 4.973 -9.064 0.227 1.00 97.50 180 LEU A CA 1
ATOM 1430 C C . LEU A 1 180 ? 5.220 -10.459 -0.360 1.00 97.50 180 LEU A C 1
ATOM 1432 O O . LEU A 1 180 ? 4.682 -11.442 0.144 1.00 97.50 180 LEU A O 1
ATOM 1436 N N . HIS A 1 181 ? 6.077 -10.566 -1.374 1.00 97.69 181 HIS A N 1
ATOM 1437 C CA . HIS A 1 181 ? 6.476 -11.850 -1.949 1.00 97.69 181 HIS A CA 1
ATOM 1438 C C . HIS A 1 181 ? 7.222 -12.741 -0.940 1.00 97.69 181 HIS A C 1
ATOM 1440 O O . HIS A 1 181 ? 6.929 -13.929 -0.870 1.00 97.69 181 HIS A O 1
ATOM 1446 N N . GLN A 1 182 ? 8.023 -12.178 -0.024 1.00 95.06 182 GLN A N 1
ATOM 1447 C CA . GLN A 1 182 ? 8.620 -12.947 1.089 1.00 95.06 182 GLN A CA 1
ATOM 1448 C C . GLN A 1 182 ? 7.581 -13.683 1.959 1.00 95.06 182 GLN A C 1
ATOM 1450 O O . GLN A 1 182 ? 7.875 -14.750 2.502 1.00 95.06 182 GLN A O 1
ATOM 1455 N N . ILE A 1 183 ? 6.363 -13.141 2.104 1.00 94.50 183 ILE A N 1
ATOM 1456 C CA . ILE A 1 183 ? 5.268 -13.845 2.793 1.00 94.50 183 ILE A CA 1
ATOM 1457 C C . ILE A 1 183 ? 4.840 -15.075 1.991 1.00 94.50 183 ILE A C 1
ATOM 1459 O O . ILE A 1 183 ? 4.592 -16.124 2.579 1.00 94.50 183 ILE A O 1
ATOM 1463 N N . LEU A 1 184 ? 4.768 -14.963 0.662 1.00 94.44 184 LEU A N 1
ATOM 1464 C CA . LEU A 1 184 ? 4.421 -16.076 -0.221 1.00 94.44 184 LEU A CA 1
ATOM 1465 C C . LEU A 1 184 ? 5.477 -17.193 -0.172 1.00 94.44 184 LEU A C 1
ATOM 1467 O O . LEU A 1 184 ? 5.119 -18.369 -0.200 1.00 94.44 184 LEU A O 1
ATOM 1471 N N . GLU A 1 185 ? 6.754 -16.833 -0.039 1.00 93.81 185 GLU A N 1
ATOM 1472 C CA . GLU A 1 185 ? 7.874 -17.777 0.105 1.00 93.81 185 GLU A CA 1
ATOM 1473 C C . GLU A 1 185 ? 7.959 -18.427 1.494 1.00 93.81 185 GLU A C 1
ATOM 1475 O O . GLU A 1 185 ? 8.658 -19.425 1.666 1.00 93.81 185 GLU A O 1
ATOM 1480 N N . THR A 1 186 ? 7.246 -17.890 2.491 1.00 92.25 186 THR A N 1
ATOM 1481 C CA . THR A 1 186 ? 7.300 -18.355 3.882 1.00 92.25 186 THR A CA 1
ATOM 1482 C C . THR A 1 186 ? 5.967 -19.000 4.284 1.00 92.25 186 THR A C 1
ATOM 1484 O O . THR A 1 186 ? 5.057 -18.291 4.718 1.00 92.25 186 THR A O 1
ATOM 1487 N N . PRO A 1 187 ? 5.823 -20.343 4.223 1.00 88.44 187 PRO A N 1
ATOM 1488 C CA . PRO A 1 187 ? 4.537 -21.026 4.405 1.00 88.44 187 PRO A CA 1
ATOM 1489 C C . PRO A 1 187 ? 3.783 -20.677 5.695 1.00 88.44 187 PRO A C 1
ATOM 1491 O O . PRO A 1 187 ? 2.557 -20.611 5.691 1.00 88.44 187 PRO A O 1
ATOM 1494 N N . SER A 1 188 ? 4.499 -20.414 6.793 1.00 88.38 188 SER A N 1
ATOM 1495 C CA . SER A 1 188 ? 3.903 -20.032 8.080 1.00 88.38 188 SER A CA 1
ATOM 1496 C C . SER A 1 188 ? 3.252 -18.644 8.079 1.00 88.38 188 SER A C 1
ATOM 1498 O O . SER A 1 188 ? 2.403 -18.374 8.924 1.00 88.38 188 SER A O 1
ATOM 1500 N N . LEU A 1 189 ? 3.621 -17.768 7.140 1.00 89.06 189 LEU A N 1
ATOM 1501 C CA . LEU A 1 189 ? 3.103 -16.403 7.029 1.00 89.06 189 LEU A CA 1
ATOM 1502 C C . LEU A 1 189 ? 2.006 -16.269 5.968 1.00 89.06 189 LEU A C 1
ATOM 1504 O O . LEU A 1 189 ? 1.219 -15.329 6.030 1.00 89.06 189 LEU A O 1
ATOM 1508 N N . VAL A 1 190 ? 1.902 -17.215 5.031 1.00 89.31 190 VAL A N 1
ATOM 1509 C CA . VAL A 1 190 ? 0.888 -17.233 3.959 1.00 89.31 190 VAL A CA 1
ATOM 1510 C C . VAL A 1 190 ? -0.555 -17.014 4.458 1.00 89.31 190 VAL A C 1
ATOM 1512 O O . VAL A 1 190 ? -1.301 -16.300 3.775 1.00 89.31 190 VAL A O 1
ATOM 1515 N N . PRO A 1 191 ? -0.988 -17.542 5.627 1.00 89.31 191 PRO A N 1
ATOM 1516 C CA . PRO A 1 191 ? -2.322 -17.260 6.164 1.00 89.31 191 PRO A CA 1
ATOM 1517 C C . PRO A 1 191 ? -2.598 -15.775 6.441 1.00 89.31 191 PRO A C 1
ATOM 1519 O O . PRO A 1 191 ? -3.756 -15.368 6.404 1.00 89.31 191 PRO A O 1
ATOM 1522 N N . LEU A 1 192 ? -1.559 -14.966 6.674 1.00 85.56 192 LEU A N 1
ATOM 1523 C CA . LEU A 1 192 ? -1.673 -13.522 6.911 1.00 85.56 192 LEU A CA 1
ATOM 1524 C C . LEU A 1 192 ? -1.953 -12.741 5.624 1.00 85.56 192 LEU A C 1
ATOM 1526 O O . LEU A 1 192 ? -2.446 -11.621 5.695 1.00 85.56 192 LEU A O 1
ATOM 1530 N N . MET A 1 193 ? -1.654 -13.320 4.456 1.00 92.81 193 MET A N 1
ATOM 1531 C CA . MET A 1 193 ? -1.885 -12.667 3.171 1.00 92.81 193 MET A CA 1
ATOM 1532 C C . MET A 1 193 ? -3.363 -12.746 2.783 1.00 92.81 193 MET A C 1
ATOM 1534 O O . MET A 1 193 ? -3.909 -13.818 2.468 1.00 92.81 193 MET A O 1
ATOM 1538 N N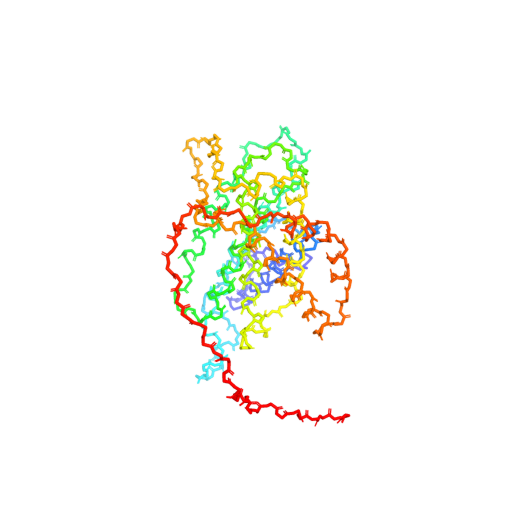 . THR A 1 194 ? -4.000 -11.582 2.768 1.00 94.19 194 THR A N 1
ATOM 1539 C CA . THR A 1 194 ? -5.404 -11.396 2.411 1.00 94.19 194 THR A CA 1
ATOM 1540 C C . THR A 1 194 ? -5.556 -10.967 0.954 1.00 94.19 194 THR A C 1
ATOM 1542 O O . THR A 1 194 ? -4.595 -10.603 0.278 1.00 94.19 194 THR A O 1
ATOM 1545 N N . TYR A 1 195 ? -6.793 -10.974 0.454 1.00 95.56 195 TYR A N 1
ATOM 1546 C CA . TYR A 1 195 ? -7.086 -10.425 -0.870 1.00 95.56 195 TYR A CA 1
ATOM 1547 C C . TYR A 1 195 ? -6.794 -8.917 -0.948 1.00 95.56 195 TYR A C 1
ATOM 1549 O O . TYR A 1 195 ? -6.434 -8.411 -2.009 1.00 95.56 195 TYR A O 1
ATOM 1557 N N . LEU A 1 196 ? -6.902 -8.199 0.177 1.00 95.81 196 LEU A N 1
ATOM 1558 C CA . LEU A 1 196 ? -6.576 -6.778 0.234 1.00 95.81 196 LEU A CA 1
ATOM 1559 C C . LEU A 1 196 ? -5.089 -6.536 -0.057 1.00 95.81 196 LEU A C 1
ATOM 1561 O O . LEU A 1 196 ? -4.761 -5.603 -0.782 1.00 95.81 196 LEU A O 1
ATOM 1565 N N . ASP A 1 197 ? -4.201 -7.402 0.433 1.00 96.75 197 ASP A N 1
ATOM 1566 C CA . ASP A 1 197 ? -2.764 -7.305 0.153 1.00 96.75 197 ASP A CA 1
ATOM 1567 C C . ASP A 1 197 ? -2.459 -7.530 -1.333 1.00 96.75 197 ASP A C 1
ATOM 1569 O O . ASP A 1 197 ? -1.610 -6.849 -1.903 1.00 96.75 197 ASP A O 1
ATOM 1573 N N . ILE A 1 198 ? -3.208 -8.416 -1.999 1.00 97.81 198 ILE A N 1
ATOM 1574 C CA . ILE A 1 198 ? -3.107 -8.608 -3.453 1.00 97.81 198 ILE A CA 1
ATOM 1575 C C . ILE A 1 198 ? -3.589 -7.374 -4.218 1.00 97.81 198 ILE A C 1
ATOM 1577 O O . ILE A 1 198 ? -2.951 -6.970 -5.187 1.00 97.81 198 ILE A O 1
ATOM 1581 N N . GLN A 1 199 ? -4.698 -6.764 -3.796 1.00 97.69 199 GLN A N 1
ATOM 1582 C CA . GLN A 1 199 ? -5.196 -5.528 -4.406 1.00 97.69 199 GLN A CA 1
ATOM 1583 C C . GLN A 1 199 ? -4.162 -4.405 -4.295 1.00 97.69 199 GLN A C 1
ATOM 1585 O O . GLN A 1 199 ? -3.842 -3.761 -5.293 1.00 97.69 199 GLN A O 1
ATOM 1590 N N . ARG A 1 200 ? -3.551 -4.251 -3.116 1.00 97.81 200 ARG A N 1
ATOM 1591 C CA . ARG A 1 200 ? -2.434 -3.324 -2.907 1.00 97.81 200 ARG A CA 1
ATOM 1592 C C . ARG A 1 200 ? -1.245 -3.658 -3.804 1.00 97.81 200 ARG A C 1
ATOM 1594 O O . ARG A 1 200 ? -0.704 -2.755 -4.425 1.00 97.81 200 ARG A O 1
ATOM 1601 N N . ALA A 1 201 ? -0.859 -4.929 -3.933 1.00 98.19 201 ALA A N 1
ATOM 1602 C CA . ALA A 1 201 ? 0.221 -5.342 -4.832 1.00 98.19 201 ALA A CA 1
ATOM 1603 C C . ALA A 1 201 ? -0.062 -4.965 -6.291 1.00 98.19 201 ALA A C 1
ATOM 1605 O O . ALA A 1 201 ? 0.799 -4.406 -6.967 1.00 98.19 201 ALA A O 1
ATOM 1606 N N . TYR A 1 202 ? -1.283 -5.215 -6.764 1.00 97.81 202 TYR A N 1
ATOM 1607 C CA . TYR A 1 202 ? -1.707 -4.839 -8.108 1.00 97.81 202 TYR A CA 1
ATOM 1608 C C . TYR A 1 202 ? -1.650 -3.317 -8.315 1.00 97.81 202 TYR A C 1
ATOM 1610 O O . TYR A 1 202 ? -1.077 -2.839 -9.298 1.00 97.81 202 TYR A O 1
ATOM 1618 N N . GLN A 1 203 ? -2.170 -2.549 -7.361 1.00 96.25 203 GLN A N 1
ATOM 1619 C CA . GLN A 1 203 ? -2.142 -1.089 -7.393 1.00 96.25 203 GLN A CA 1
ATOM 1620 C C . GLN A 1 203 ? -0.700 -0.546 -7.393 1.00 96.25 203 GLN A C 1
ATOM 1622 O O . GLN A 1 203 ? -0.326 0.225 -8.275 1.00 96.25 203 GLN A O 1
ATOM 1627 N N . VAL A 1 204 ? 0.145 -1.041 -6.481 1.00 97.75 204 VAL A N 1
ATOM 1628 C CA . VAL A 1 204 ? 1.574 -0.704 -6.390 1.00 97.75 204 VAL A CA 1
ATOM 1629 C C . VAL A 1 204 ? 2.303 -1.017 -7.693 1.00 97.75 204 VAL A C 1
ATOM 1631 O O . VAL A 1 204 ? 3.064 -0.194 -8.206 1.00 97.75 204 VAL A O 1
ATOM 1634 N N . SER A 1 205 ? 2.023 -2.179 -8.283 1.00 97.69 205 SER A N 1
ATOM 1635 C CA . SER A 1 205 ? 2.605 -2.571 -9.565 1.00 97.69 205 SER A CA 1
ATOM 1636 C C . SER A 1 205 ? 2.170 -1.665 -10.720 1.00 97.69 205 SER A C 1
ATOM 1638 O O . SER A 1 205 ? 2.939 -1.456 -11.656 1.00 97.69 205 SER A O 1
ATOM 1640 N N . SER A 1 206 ? 0.975 -1.075 -10.640 1.00 95.25 206 SER A N 1
ATOM 1641 C CA . SER A 1 206 ? 0.471 -0.151 -11.656 1.00 95.25 206 SER A CA 1
ATOM 1642 C C . SER A 1 206 ? 1.259 1.161 -11.647 1.00 95.25 206 SER A C 1
ATOM 1644 O O . SER A 1 206 ? 1.682 1.609 -12.711 1.00 95.25 206 SER A O 1
ATOM 1646 N N . TRP A 1 207 ? 1.557 1.739 -10.474 1.00 95.06 207 TRP A N 1
ATOM 1647 C CA . TRP A 1 207 ? 2.430 2.923 -10.388 1.00 95.06 207 TRP A CA 1
ATOM 1648 C C . TRP A 1 207 ? 3.868 2.618 -10.809 1.00 95.06 207 TRP A C 1
ATOM 1650 O O . TRP A 1 207 ? 4.493 3.415 -11.509 1.00 95.06 207 TRP A O 1
ATOM 1660 N N . PHE A 1 208 ? 4.383 1.446 -10.434 1.00 97.00 208 PHE A N 1
ATOM 1661 C CA . PHE A 1 208 ? 5.694 0.971 -10.874 1.00 97.00 208 PHE A CA 1
ATOM 1662 C C . PHE A 1 208 ? 5.791 0.878 -12.406 1.00 97.00 208 PHE A C 1
ATOM 1664 O O . PHE A 1 208 ? 6.748 1.380 -13.000 1.00 97.00 208 PHE A O 1
ATOM 1671 N N . LEU A 1 209 ? 4.795 0.270 -13.054 1.00 96.56 209 LEU A N 1
ATOM 1672 C CA . LEU A 1 209 ? 4.732 0.160 -14.512 1.00 96.56 209 LEU A CA 1
ATOM 1673 C C . LEU A 1 209 ? 4.591 1.526 -15.182 1.00 96.56 209 LEU A C 1
ATOM 1675 O O . LEU A 1 209 ? 5.233 1.770 -16.201 1.00 96.56 209 LEU A O 1
ATOM 1679 N N . ASP A 1 210 ? 3.801 2.423 -14.597 1.00 94.06 210 ASP A N 1
ATOM 1680 C CA . ASP A 1 210 ? 3.611 3.771 -15.123 1.00 94.06 210 ASP A CA 1
ATOM 1681 C C . ASP A 1 210 ? 4.913 4.586 -15.128 1.00 94.06 210 ASP A C 1
ATOM 1683 O O . ASP A 1 210 ? 5.260 5.235 -16.119 1.00 94.06 210 ASP A O 1
ATOM 1687 N N . LEU A 1 211 ? 5.684 4.486 -14.041 1.00 94.75 211 LEU A N 1
ATOM 1688 C CA . LEU A 1 211 ? 7.024 5.060 -13.933 1.00 94.75 211 LEU A CA 1
ATOM 1689 C C . LEU A 1 211 ? 7.994 4.445 -14.947 1.00 94.75 211 LEU A C 1
ATOM 1691 O O . LEU A 1 211 ? 8.741 5.180 -15.596 1.00 94.75 211 LEU A O 1
ATOM 1695 N N . LEU A 1 212 ? 7.971 3.119 -15.123 1.00 94.38 212 LEU A N 1
ATOM 1696 C CA . LEU A 1 212 ? 8.780 2.457 -16.151 1.00 94.38 212 LEU A CA 1
ATOM 1697 C C . LEU A 1 212 ? 8.413 2.908 -17.555 1.00 94.38 212 LEU A C 1
ATOM 1699 O O . LEU A 1 212 ? 9.293 2.938 -18.410 1.00 94.38 212 LEU A O 1
ATOM 1703 N N . ASP A 1 213 ? 7.143 3.186 -17.829 1.00 93.25 213 ASP A N 1
ATOM 1704 C CA . ASP A 1 213 ? 6.700 3.548 -19.168 1.00 93.25 213 ASP A CA 1
ATOM 1705 C C . ASP A 1 213 ? 7.028 4.996 -19.523 1.00 93.25 213 ASP A C 1
ATOM 1707 O O . ASP A 1 213 ? 7.586 5.257 -20.588 1.00 93.25 213 ASP A O 1
ATOM 1711 N N . ARG A 1 214 ? 6.760 5.932 -18.609 1.00 91.94 214 ARG A N 1
ATOM 1712 C CA . ARG A 1 214 ? 6.891 7.373 -18.880 1.00 91.94 214 ARG A CA 1
ATOM 1713 C C . ARG A 1 214 ? 8.241 7.960 -18.488 1.00 91.94 214 ARG A C 1
ATOM 1715 O O . ARG A 1 214 ? 8.621 9.012 -18.994 1.00 91.94 214 ARG A O 1
ATOM 1722 N N . HIS A 1 215 ? 8.951 7.310 -17.570 1.00 93.06 215 HIS A N 1
ATOM 1723 C CA . HIS A 1 215 ? 10.168 7.833 -16.953 1.00 93.06 215 HIS A CA 1
ATOM 1724 C C . HIS A 1 215 ? 11.295 6.791 -16.920 1.00 93.06 215 HIS A C 1
ATOM 1726 O O . HIS A 1 215 ? 12.143 6.838 -16.029 1.00 93.06 215 HIS A O 1
ATOM 1732 N N . SER A 1 216 ? 11.340 5.869 -17.895 1.00 92.56 216 SER A N 1
ATOM 1733 C CA . SER A 1 216 ? 12.318 4.769 -17.943 1.00 92.56 216 SER A CA 1
ATOM 1734 C C . SER A 1 216 ? 13.760 5.231 -17.763 1.00 92.56 216 SER A C 1
ATOM 1736 O O . SER A 1 216 ? 14.493 4.643 -16.975 1.00 92.56 216 SER A O 1
ATOM 1738 N N . GLU A 1 217 ? 14.170 6.285 -18.470 1.00 92.62 217 GLU A N 1
ATOM 1739 C CA . GLU A 1 217 ? 15.549 6.789 -18.428 1.00 92.62 217 GLU A CA 1
ATOM 1740 C C . GLU A 1 217 ? 15.926 7.320 -17.045 1.00 92.62 217 GLU A C 1
ATOM 1742 O O . GLU A 1 217 ? 17.070 7.179 -16.625 1.00 92.62 217 GLU A O 1
ATOM 1747 N N . LEU A 1 218 ? 14.958 7.887 -16.321 1.00 94.50 218 LEU A N 1
ATOM 1748 C CA . LEU A 1 218 ? 15.143 8.395 -14.968 1.00 94.50 218 LEU A CA 1
ATOM 1749 C C . LEU A 1 218 ? 15.186 7.248 -13.954 1.00 94.50 218 LEU A C 1
ATOM 1751 O O . LEU A 1 218 ? 16.134 7.124 -13.177 1.00 94.50 218 LEU A O 1
ATOM 1755 N N . VAL A 1 219 ? 14.163 6.390 -13.943 1.00 94.12 219 VAL A N 1
ATOM 1756 C CA . VAL A 1 219 ? 14.023 5.367 -12.894 1.00 94.12 219 VAL A CA 1
ATOM 1757 C C . VAL A 1 219 ? 15.023 4.225 -13.047 1.00 94.12 219 VAL A C 1
ATOM 1759 O O . VAL A 1 219 ? 15.411 3.637 -12.040 1.00 94.12 219 VAL A O 1
ATOM 1762 N N . LEU A 1 220 ? 15.517 3.979 -14.264 1.00 93.56 220 LEU A N 1
ATOM 1763 C CA . LEU A 1 220 ? 16.577 3.008 -14.548 1.00 93.56 220 LEU A CA 1
ATOM 1764 C C . LEU A 1 220 ? 17.987 3.630 -14.548 1.00 93.56 220 LEU A C 1
ATOM 1766 O O . LEU A 1 220 ? 18.972 2.930 -14.781 1.00 93.56 220 LEU A O 1
ATOM 1770 N N . ASN A 1 221 ? 18.125 4.927 -14.254 1.00 91.38 221 ASN A N 1
ATOM 1771 C CA . ASN A 1 221 ? 19.438 5.548 -14.101 1.00 91.38 221 ASN A CA 1
ATOM 1772 C C . ASN A 1 221 ? 20.157 5.023 -12.845 1.00 91.38 221 ASN A C 1
ATOM 1774 O O . ASN A 1 221 ? 19.551 4.875 -11.788 1.00 91.38 221 ASN A O 1
ATOM 1778 N N . ARG A 1 222 ? 21.471 4.805 -12.914 1.00 91.12 222 ARG A N 1
ATOM 1779 C CA . ARG A 1 222 ? 22.274 4.382 -11.751 1.00 91.12 222 ARG A CA 1
ATOM 1780 C C . ARG A 1 222 ? 22.561 5.516 -10.766 1.00 91.12 222 ARG A C 1
ATOM 1782 O O . ARG A 1 222 ? 22.964 5.252 -9.639 1.00 91.12 222 ARG A O 1
ATOM 1789 N N . SER A 1 223 ? 22.383 6.763 -11.183 1.00 89.38 223 SER A N 1
ATOM 1790 C CA . SER A 1 223 ? 22.584 7.934 -10.335 1.00 89.38 223 SER A CA 1
ATOM 1791 C C . SER A 1 223 ? 21.332 8.254 -9.518 1.00 89.38 223 SER A C 1
ATOM 1793 O O . SER A 1 223 ? 20.201 8.061 -9.976 1.00 89.38 223 SER A O 1
ATOM 1795 N N . VAL A 1 224 ? 21.547 8.761 -8.305 1.00 91.19 224 VAL A N 1
ATOM 1796 C CA . VAL A 1 224 ? 20.492 9.347 -7.472 1.00 91.19 224 VAL A CA 1
ATOM 1797 C C . VAL A 1 224 ? 20.222 10.775 -7.970 1.00 91.19 224 VAL A C 1
ATOM 1799 O O . VAL A 1 224 ? 21.182 11.530 -8.155 1.00 91.19 224 VAL A O 1
ATOM 1802 N N . PRO A 1 225 ? 18.957 11.159 -8.227 1.00 92.56 225 PRO A N 1
ATOM 1803 C CA . PRO A 1 225 ? 18.616 12.534 -8.580 1.00 92.56 225 PRO A CA 1
ATOM 1804 C C . PRO A 1 225 ? 18.997 13.520 -7.467 1.00 92.56 225 PRO A C 1
ATOM 1806 O O . PRO A 1 225 ? 19.063 13.131 -6.300 1.00 92.56 225 PRO A O 1
ATOM 1809 N N . PRO A 1 226 ? 19.205 14.807 -7.785 1.00 90.75 226 PRO A N 1
ATOM 1810 C CA . PRO A 1 226 ? 19.399 15.816 -6.753 1.00 90.75 226 PRO A CA 1
ATOM 1811 C C . PRO A 1 226 ? 18.172 15.896 -5.839 1.00 90.75 226 PRO A C 1
ATOM 1813 O O . PRO A 1 226 ? 17.035 15.713 -6.285 1.00 90.75 226 PRO A O 1
ATOM 1816 N N . LEU A 1 227 ? 18.411 16.199 -4.562 1.00 88.19 227 LEU A N 1
ATOM 1817 C CA . LEU A 1 227 ? 17.337 16.465 -3.612 1.00 88.19 227 LEU A CA 1
ATOM 1818 C C . LEU A 1 227 ? 16.488 17.652 -4.099 1.00 88.19 227 LEU A C 1
ATOM 1820 O O . LEU A 1 227 ? 17.030 18.607 -4.669 1.00 88.19 227 LEU A O 1
ATOM 1824 N N . PRO A 1 228 ? 15.162 17.613 -3.891 1.00 86.50 228 PRO A N 1
ATOM 1825 C CA . PRO A 1 228 ? 14.312 18.748 -4.203 1.00 86.50 228 PRO A CA 1
ATOM 1826 C C . PRO A 1 228 ? 14.674 19.939 -3.309 1.00 86.50 228 PRO A C 1
ATOM 1828 O O . PRO A 1 228 ? 15.243 19.777 -2.232 1.00 86.50 228 PRO A O 1
ATOM 1831 N N . ASN A 1 229 ? 14.329 21.149 -3.749 1.00 82.38 229 ASN A N 1
ATOM 1832 C CA . ASN A 1 229 ? 14.456 22.331 -2.903 1.00 82.38 229 ASN A CA 1
ATOM 1833 C C . ASN A 1 229 ? 13.355 22.293 -1.832 1.00 82.38 229 ASN A C 1
ATOM 1835 O O . ASN A 1 229 ? 12.172 22.223 -2.170 1.00 82.38 229 ASN A O 1
ATOM 1839 N N . ILE A 1 230 ? 13.746 22.282 -0.560 1.00 81.19 230 ILE A N 1
ATOM 1840 C CA . ILE A 1 230 ? 12.855 22.046 0.579 1.00 81.19 230 ILE A CA 1
ATOM 1841 C C . ILE A 1 230 ? 12.933 23.249 1.517 1.00 81.19 230 ILE A C 1
ATOM 1843 O O . ILE A 1 230 ? 14.007 23.800 1.753 1.00 81.19 230 ILE A O 1
ATOM 1847 N N . ALA A 1 231 ? 11.782 23.673 2.043 1.00 81.31 231 ALA A N 1
ATOM 1848 C CA . ALA A 1 231 ? 11.728 24.727 3.049 1.00 81.31 231 ALA A CA 1
ATOM 1849 C C . ALA A 1 231 ? 12.435 24.277 4.338 1.00 81.31 231 ALA A C 1
ATOM 1851 O O . ALA A 1 231 ? 12.323 23.121 4.730 1.00 81.31 231 ALA A O 1
ATOM 1852 N N . PHE A 1 232 ? 13.105 25.202 5.029 1.00 72.00 232 PHE A N 1
ATOM 1853 C CA . PHE A 1 232 ? 13.957 24.903 6.190 1.00 72.00 232 PHE A CA 1
ATOM 1854 C C . PHE A 1 232 ? 13.259 24.110 7.316 1.00 72.00 232 PHE A C 1
ATOM 1856 O O . PHE A 1 232 ? 13.904 23.345 8.022 1.00 72.00 232 PHE A O 1
ATOM 1863 N N . GLU A 1 233 ? 11.944 24.269 7.480 1.00 79.62 233 GLU A N 1
ATOM 1864 C CA . GLU A 1 233 ? 11.159 23.605 8.534 1.00 79.62 233 GLU A CA 1
ATOM 1865 C C . GLU A 1 233 ? 10.634 22.212 8.140 1.00 79.62 233 GLU A C 1
ATOM 1867 O O . GLU A 1 233 ? 10.011 21.523 8.947 1.00 79.62 233 GLU A O 1
ATOM 1872 N N . THR A 1 234 ? 10.840 21.786 6.892 1.00 82.50 234 THR A N 1
ATOM 1873 C CA . THR A 1 234 ? 10.355 20.494 6.397 1.00 82.50 234 THR A CA 1
ATOM 1874 C C . THR A 1 234 ? 11.427 19.415 6.586 1.00 82.50 234 THR A C 1
ATOM 1876 O O . THR A 1 234 ? 12.582 19.663 6.239 1.00 82.50 234 THR A O 1
ATOM 1879 N N . PRO A 1 235 ? 11.076 18.216 7.098 1.00 87.31 235 PRO A N 1
ATOM 1880 C CA . PRO A 1 235 ? 12.026 17.113 7.223 1.00 87.31 235 PRO A CA 1
ATOM 1881 C C . PRO A 1 235 ? 12.695 16.761 5.894 1.00 87.31 235 PRO A C 1
ATOM 1883 O O . PRO A 1 235 ? 12.086 16.893 4.828 1.00 87.31 235 PRO A O 1
ATOM 1886 N N . GLU A 1 236 ? 13.932 16.270 5.963 1.00 87.19 236 GLU A N 1
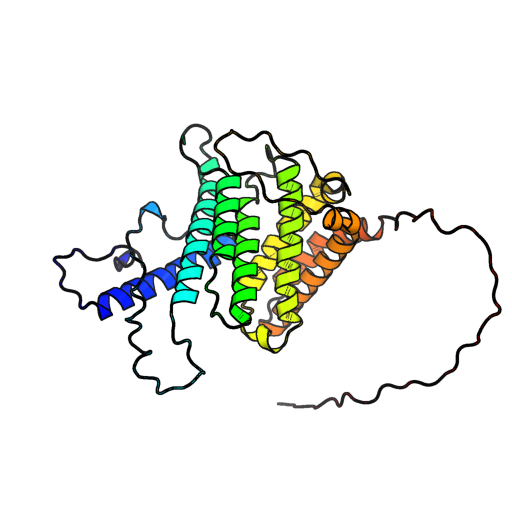ATOM 1887 C CA . GLU A 1 236 ? 14.634 15.792 4.775 1.00 87.19 236 GLU A CA 1
ATOM 1888 C C . GLU A 1 236 ? 13.926 14.569 4.159 1.00 87.19 236 GLU A C 1
ATOM 1890 O O . GLU A 1 236 ? 13.311 13.772 4.878 1.00 87.19 236 GLU A O 1
ATOM 1895 N N . PRO A 1 237 ? 13.989 14.392 2.827 1.00 86.75 237 PRO A N 1
ATOM 1896 C CA . PRO A 1 237 ? 13.394 13.245 2.162 1.00 86.75 237 PRO A CA 1
ATOM 1897 C C . PRO A 1 237 ? 14.087 11.944 2.583 1.00 86.75 237 PRO A C 1
ATOM 1899 O O . PRO A 1 237 ? 15.298 11.948 2.820 1.00 86.75 237 PRO A O 1
ATOM 1902 N N . PRO A 1 238 ? 13.369 10.806 2.576 1.00 89.50 238 PRO A N 1
ATOM 1903 C CA . PRO A 1 238 ? 13.987 9.501 2.774 1.00 89.50 238 PRO A CA 1
ATOM 1904 C C . PRO A 1 238 ? 15.141 9.266 1.794 1.00 89.50 238 PRO A C 1
ATOM 1906 O O . PRO A 1 238 ? 15.043 9.608 0.611 1.00 89.50 238 PRO A O 1
ATOM 1909 N N . VAL A 1 239 ? 16.233 8.684 2.289 1.00 89.38 239 VAL A N 1
ATOM 1910 C CA . VAL A 1 239 ? 17.468 8.471 1.523 1.00 89.38 239 VAL A CA 1
ATOM 1911 C C . VAL A 1 239 ? 17.295 7.331 0.518 1.00 89.38 239 VAL A C 1
ATOM 1913 O O . VAL A 1 239 ? 16.836 6.248 0.869 1.00 89.38 239 VAL A O 1
ATOM 1916 N N . ILE A 1 240 ? 17.729 7.556 -0.724 1.00 89.69 240 ILE A N 1
ATOM 1917 C CA . ILE A 1 240 ? 17.840 6.514 -1.753 1.00 89.69 240 ILE A CA 1
ATOM 1918 C C . ILE A 1 240 ? 19.239 5.881 -1.669 1.00 89.69 240 ILE A C 1
ATOM 1920 O O . ILE A 1 240 ? 20.242 6.577 -1.838 1.00 89.69 240 ILE A O 1
ATOM 1924 N N . ASP A 1 241 ? 19.326 4.567 -1.435 1.00 86.06 241 ASP A N 1
ATOM 1925 C CA . ASP A 1 241 ? 20.614 3.859 -1.394 1.00 86.06 241 ASP A CA 1
ATOM 1926 C C . ASP A 1 241 ? 21.242 3.776 -2.802 1.00 86.06 241 ASP A C 1
ATOM 1928 O O . ASP A 1 241 ? 20.636 3.318 -3.772 1.00 86.06 241 ASP A O 1
ATOM 1932 N N . ASN A 1 242 ? 22.506 4.185 -2.924 1.00 84.00 242 ASN A N 1
ATOM 1933 C CA . ASN A 1 242 ? 23.271 4.083 -4.167 1.00 84.00 242 ASN A CA 1
ATOM 1934 C C . ASN A 1 242 ? 23.434 2.631 -4.653 1.00 84.00 242 ASN A C 1
ATOM 1936 O O . ASN A 1 242 ? 23.511 2.387 -5.861 1.00 84.00 242 ASN A O 1
ATOM 1940 N N . LYS A 1 243 ? 23.491 1.652 -3.739 1.00 83.81 243 LYS A N 1
ATOM 1941 C CA . LYS A 1 243 ? 23.604 0.223 -4.090 1.00 83.81 243 LYS A CA 1
ATOM 1942 C C . LYS A 1 243 ? 22.372 -0.272 -4.837 1.00 83.81 243 LYS A C 1
ATOM 1944 O O . LYS A 1 243 ? 22.482 -1.042 -5.791 1.00 83.81 243 LYS A O 1
ATOM 1949 N N . ASP A 1 244 ? 21.221 0.216 -4.411 1.00 82.75 244 ASP A N 1
ATOM 1950 C CA . ASP A 1 244 ? 19.919 -0.092 -4.974 1.00 82.75 244 ASP A CA 1
ATOM 1951 C C . ASP A 1 244 ? 19.809 0.415 -6.419 1.00 82.75 244 ASP A C 1
ATOM 1953 O O . ASP A 1 244 ? 19.388 -0.318 -7.320 1.00 82.75 244 ASP A O 1
ATOM 1957 N N . ARG A 1 245 ? 20.346 1.612 -6.682 1.00 87.62 245 ARG A N 1
ATOM 1958 C CA . ARG A 1 245 ? 20.413 2.202 -8.028 1.00 87.62 245 ARG A CA 1
ATOM 1959 C C . ARG A 1 245 ? 21.353 1.465 -8.975 1.00 87.62 245 ARG A C 1
ATOM 1961 O O . ARG A 1 245 ? 21.067 1.372 -10.167 1.00 87.62 245 ARG A O 1
ATOM 1968 N N . ALA A 1 246 ? 22.452 0.898 -8.476 1.00 84.81 246 ALA A N 1
ATOM 1969 C CA . ALA A 1 246 ? 23.397 0.159 -9.315 1.00 84.81 246 ALA A CA 1
ATOM 1970 C C . ALA A 1 246 ? 22.760 -1.079 -9.981 1.00 84.81 246 ALA A C 1
ATOM 1972 O O . ALA A 1 246 ? 23.116 -1.418 -11.112 1.00 84.81 246 ALA A O 1
ATOM 1973 N N . ASN A 1 247 ? 21.792 -1.712 -9.308 1.00 85.38 247 ASN A N 1
ATOM 1974 C CA . ASN A 1 247 ? 21.117 -2.937 -9.751 1.00 85.38 247 ASN A CA 1
ATOM 1975 C C . ASN A 1 247 ? 19.659 -2.712 -10.193 1.00 85.38 247 ASN A C 1
ATOM 1977 O O . ASN A 1 247 ? 18.892 -3.674 -10.295 1.00 85.38 247 ASN A O 1
ATOM 1981 N N . CYS A 1 248 ? 19.265 -1.466 -10.475 1.00 87.56 248 CYS A N 1
ATOM 1982 C CA . CYS A 1 248 ? 17.873 -1.079 -10.728 1.00 87.56 248 CYS A CA 1
ATOM 1983 C C . CYS A 1 248 ? 17.190 -1.905 -11.836 1.00 87.56 248 CYS A C 1
ATOM 1985 O O . CYS A 1 248 ? 16.063 -2.350 -11.651 1.00 87.56 248 CYS A O 1
ATOM 1987 N N . HIS A 1 249 ? 17.876 -2.201 -12.948 1.00 91.56 249 HIS A N 1
ATOM 1988 C CA . HIS A 1 249 ? 17.329 -3.017 -14.041 1.00 91.56 249 HIS A CA 1
ATOM 1989 C C . HIS A 1 249 ? 16.984 -4.446 -13.605 1.00 91.56 249 HIS A C 1
ATOM 1991 O O . HIS A 1 249 ? 15.891 -4.938 -13.887 1.00 91.56 249 HIS A O 1
ATOM 1997 N N . ALA A 1 250 ? 17.909 -5.114 -12.909 1.00 91.69 250 ALA A N 1
ATOM 1998 C CA . ALA A 1 250 ? 17.698 -6.478 -12.436 1.00 91.69 250 ALA A CA 1
ATOM 1999 C C . ALA A 1 250 ? 16.577 -6.518 -11.389 1.00 91.69 250 ALA A C 1
ATOM 2001 O O . ALA A 1 250 ? 15.679 -7.353 -11.475 1.00 91.69 250 ALA A O 1
ATOM 2002 N N . ARG A 1 251 ? 16.576 -5.559 -10.453 1.00 94.38 251 ARG A N 1
ATOM 2003 C CA . ARG A 1 251 ? 15.520 -5.414 -9.441 1.00 94.38 251 ARG A CA 1
ATOM 2004 C C . ARG A 1 251 ? 14.153 -5.146 -10.068 1.00 94.38 251 ARG A C 1
ATOM 2006 O O . ARG A 1 251 ? 13.174 -5.742 -9.630 1.00 94.38 251 ARG A O 1
ATOM 2013 N N . ALA A 1 252 ? 14.089 -4.316 -11.109 1.00 96.56 252 ALA A N 1
ATOM 2014 C CA . ALA A 1 252 ? 12.857 -4.033 -11.836 1.00 96.56 252 ALA A CA 1
ATOM 2015 C C . ALA A 1 252 ? 12.310 -5.282 -12.544 1.00 96.56 252 ALA A C 1
ATOM 2017 O O . ALA A 1 252 ? 11.108 -5.533 -12.491 1.00 96.56 252 ALA A O 1
ATOM 2018 N N . SER A 1 253 ? 13.180 -6.097 -13.153 1.00 96.00 253 SER A N 1
ATOM 2019 C CA . SER A 1 253 ? 12.770 -7.373 -13.756 1.00 96.00 253 SER A CA 1
ATOM 2020 C C . SER A 1 253 ? 12.209 -8.330 -12.703 1.00 96.00 253 SER A C 1
ATOM 2022 O O . SER A 1 253 ? 11.105 -8.839 -12.865 1.00 96.00 253 SER A O 1
ATOM 2024 N N . VAL A 1 254 ? 12.927 -8.506 -11.590 1.00 96.62 254 VAL A N 1
ATOM 2025 C CA . VAL A 1 254 ? 12.495 -9.366 -10.477 1.00 96.62 254 VAL A CA 1
ATOM 2026 C C . VAL A 1 254 ? 11.173 -8.880 -9.871 1.00 96.62 254 VAL A C 1
ATOM 2028 O O . VAL A 1 254 ? 10.311 -9.688 -9.548 1.00 96.62 254 VAL A O 1
ATOM 2031 N N . CYS A 1 255 ? 10.961 -7.565 -9.767 1.00 98.19 255 CYS A N 1
ATOM 2032 C CA . CYS A 1 255 ? 9.703 -6.987 -9.286 1.00 98.19 255 CYS A CA 1
ATOM 2033 C C . CYS A 1 255 ? 8.494 -7.412 -10.144 1.00 98.19 255 CYS A C 1
ATOM 2035 O O . CYS A 1 255 ? 7.427 -7.726 -9.607 1.00 98.19 255 CYS A O 1
ATOM 2037 N N . LEU A 1 256 ? 8.654 -7.470 -11.472 1.00 98.25 256 LEU A N 1
ATOM 2038 C CA . LEU A 1 256 ? 7.599 -7.940 -12.377 1.00 98.25 256 LEU A CA 1
ATOM 2039 C C . LEU A 1 256 ? 7.284 -9.421 -12.160 1.00 98.25 256 LEU A C 1
ATOM 2041 O O . LEU A 1 256 ? 6.113 -9.807 -12.193 1.00 98.25 256 LEU A O 1
ATOM 2045 N N . ASP A 1 257 ? 8.308 -10.240 -11.930 1.00 98.19 257 ASP A N 1
ATOM 2046 C CA . ASP A 1 257 ? 8.153 -11.671 -11.657 1.00 98.19 257 ASP A CA 1
ATOM 2047 C C . ASP A 1 257 ? 7.457 -11.904 -10.312 1.00 98.19 257 ASP A C 1
ATOM 2049 O O . ASP A 1 257 ? 6.444 -12.598 -10.258 1.00 98.19 257 ASP A O 1
ATOM 2053 N N . TYR A 1 258 ? 7.881 -11.205 -9.258 1.00 98.69 258 TYR A N 1
ATOM 2054 C CA . TYR A 1 258 ? 7.230 -11.265 -7.947 1.00 98.69 258 TYR A CA 1
ATOM 2055 C C . TYR A 1 258 ? 5.775 -10.805 -7.982 1.00 98.69 258 TYR A C 1
ATOM 2057 O O . TYR A 1 2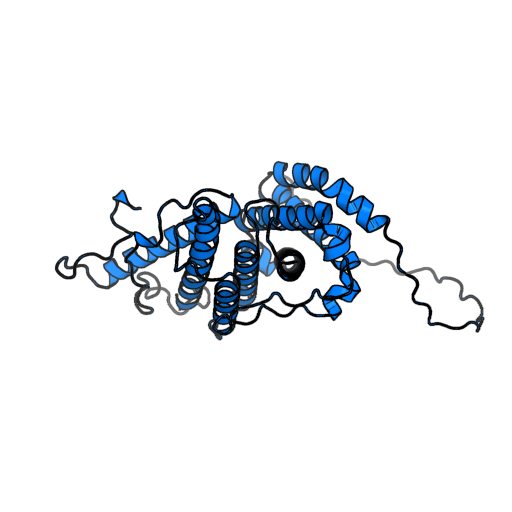58 ? 4.914 -11.426 -7.359 1.00 98.69 258 TYR A O 1
ATOM 2065 N N . THR A 1 259 ? 5.470 -9.749 -8.739 1.00 98.62 259 THR A N 1
ATOM 2066 C CA . THR A 1 259 ? 4.079 -9.320 -8.930 1.00 98.62 259 THR A CA 1
ATOM 2067 C C . THR A 1 259 ? 3.270 -10.420 -9.614 1.00 98.62 259 THR A C 1
ATOM 2069 O O . THR A 1 259 ? 2.173 -10.749 -9.167 1.00 98.62 259 THR A O 1
ATOM 2072 N N . GLN A 1 260 ? 3.813 -11.036 -10.667 1.00 98.56 260 GLN A N 1
ATOM 2073 C CA . GLN A 1 260 ? 3.139 -12.130 -11.358 1.00 98.56 260 GLN A CA 1
ATOM 2074 C C . GLN A 1 260 ? 2.865 -13.314 -10.420 1.00 98.56 260 GLN A C 1
ATOM 2076 O O . GLN A 1 260 ? 1.748 -13.828 -10.422 1.00 98.56 260 GLN A O 1
ATOM 2081 N N . ASP A 1 261 ? 3.827 -13.708 -9.587 1.00 98.44 261 ASP A N 1
ATOM 2082 C CA . ASP A 1 261 ? 3.667 -14.797 -8.616 1.00 98.44 261 ASP A CA 1
ATOM 2083 C C . ASP A 1 261 ? 2.566 -14.506 -7.586 1.00 98.44 261 ASP A C 1
ATOM 2085 O O . ASP A 1 261 ? 1.737 -15.373 -7.288 1.00 98.44 261 ASP A O 1
ATOM 2089 N N . LEU A 1 262 ? 2.514 -13.272 -7.073 1.00 98.50 262 LEU A N 1
ATOM 2090 C CA . LEU A 1 262 ? 1.472 -12.820 -6.144 1.00 98.50 262 LEU A CA 1
ATOM 2091 C C . LEU A 1 262 ? 0.078 -12.880 -6.790 1.00 98.50 262 LEU A C 1
ATOM 2093 O O . LEU A 1 262 ? -0.880 -13.362 -6.180 1.00 98.50 262 LEU A O 1
ATOM 2097 N N . LEU A 1 263 ? -0.047 -12.448 -8.047 1.00 98.44 263 LEU A N 1
ATOM 2098 C CA . LEU A 1 263 ? -1.315 -12.488 -8.782 1.00 98.44 263 LEU A CA 1
ATOM 2099 C C . LEU A 1 263 ? -1.715 -13.918 -9.182 1.00 98.44 263 LEU A C 1
ATOM 2101 O O . LEU A 1 263 ? -2.895 -14.264 -9.142 1.00 98.44 263 LEU A O 1
ATOM 2105 N N . GLN A 1 264 ? -0.753 -14.791 -9.482 1.00 98.25 264 GLN A N 1
ATOM 2106 C CA . GLN A 1 264 ? -1.010 -16.223 -9.659 1.00 98.25 264 GLN A CA 1
ATOM 2107 C C . GLN A 1 264 ? -1.484 -16.879 -8.361 1.00 98.25 264 GLN A C 1
ATOM 2109 O O . GLN A 1 264 ? -2.393 -17.711 -8.380 1.00 98.25 264 GLN A O 1
ATOM 2114 N N . TYR A 1 265 ? -0.904 -16.508 -7.217 1.00 97.44 265 TYR A N 1
ATOM 2115 C CA . TYR A 1 265 ? -1.404 -16.953 -5.919 1.00 97.44 265 TYR A CA 1
ATOM 2116 C C . TYR A 1 265 ? -2.850 -16.500 -5.691 1.00 97.44 265 TYR A C 1
ATOM 2118 O O . TYR A 1 265 ? -3.655 -17.299 -5.212 1.00 97.44 265 TYR A O 1
ATOM 2126 N N . CYS A 1 266 ? -3.211 -15.284 -6.111 1.00 97.38 266 CYS A N 1
ATOM 2127 C CA . CYS A 1 266 ? -4.592 -14.814 -6.045 1.00 97.38 266 CYS A CA 1
ATOM 2128 C C . CYS A 1 266 ? -5.558 -15.707 -6.834 1.00 97.38 266 CYS A C 1
ATOM 2130 O O . CYS A 1 266 ? -6.578 -16.150 -6.297 1.00 97.38 266 CYS A O 1
ATOM 2132 N N . LEU A 1 267 ? -5.196 -16.037 -8.076 1.00 97.75 267 LEU A N 1
ATOM 2133 C CA . LEU A 1 267 ? -5.954 -16.968 -8.908 1.00 97.75 267 LEU A CA 1
ATOM 2134 C C . LEU A 1 267 ? -6.106 -18.333 -8.224 1.00 97.75 267 LEU A C 1
ATOM 2136 O O . LEU A 1 267 ? -7.212 -18.860 -8.154 1.00 97.75 267 LEU A O 1
ATOM 2140 N N . ARG A 1 268 ? -5.026 -18.891 -7.664 1.00 97.12 268 ARG A N 1
ATOM 2141 C CA . ARG A 1 268 ? -5.070 -20.197 -6.983 1.00 97.12 268 ARG A CA 1
ATOM 2142 C C . ARG A 1 268 ? -5.927 -20.187 -5.715 1.00 97.12 268 ARG A C 1
ATOM 2144 O O . ARG A 1 268 ? -6.636 -21.155 -5.467 1.00 97.12 268 ARG A O 1
ATOM 2151 N N . LYS A 1 269 ? -5.844 -19.129 -4.902 1.00 96.00 269 LYS A N 1
ATOM 2152 C CA . LYS A 1 269 ? -6.506 -19.060 -3.588 1.00 96.00 269 LYS A CA 1
ATOM 2153 C C . LYS A 1 269 ? -7.968 -18.626 -3.668 1.00 96.00 269 LYS A C 1
ATOM 2155 O O . LYS A 1 269 ? -8.785 -19.157 -2.923 1.00 96.00 269 LYS A O 1
ATOM 2160 N N . TRP A 1 270 ? -8.296 -17.670 -4.538 1.00 96.62 270 TRP A N 1
ATOM 2161 C CA . TRP A 1 270 ? -9.640 -17.080 -4.626 1.00 96.62 270 TRP A CA 1
ATOM 2162 C C . TRP A 1 270 ? -10.329 -17.284 -5.983 1.00 96.62 270 TRP A C 1
ATOM 2164 O O . TRP A 1 270 ? -11.490 -16.912 -6.117 1.00 96.62 270 TRP A O 1
ATOM 2174 N N . GLY A 1 271 ? -9.661 -17.859 -6.990 1.00 96.94 271 GLY A N 1
ATOM 2175 C CA . GLY A 1 271 ? -10.252 -18.079 -8.317 1.00 96.94 271 GLY A CA 1
ATOM 2176 C C . GLY A 1 271 ? -10.408 -16.808 -9.160 1.00 96.94 271 GLY A C 1
ATOM 2177 O O . GLY A 1 271 ? -11.183 -16.795 -10.112 1.00 96.94 271 GLY A O 1
ATOM 2178 N N . ILE A 1 272 ? -9.706 -15.724 -8.813 1.00 95.38 272 ILE A N 1
ATOM 2179 C CA . ILE A 1 272 ? -9.850 -14.410 -9.457 1.00 95.38 272 ILE A CA 1
ATOM 2180 C C . ILE A 1 272 ? -8.708 -14.199 -10.460 1.00 95.38 272 ILE A C 1
ATOM 2182 O O . ILE A 1 272 ? -7.580 -13.908 -10.068 1.00 95.38 272 ILE A O 1
ATOM 2186 N N . ALA A 1 273 ? -9.003 -14.329 -11.758 1.00 96.38 273 ALA A N 1
ATOM 2187 C CA . ALA A 1 273 ? -8.013 -14.203 -12.839 1.00 96.38 273 ALA A CA 1
ATOM 2188 C C . ALA A 1 273 ? -7.783 -12.759 -13.323 1.00 96.38 273 ALA A C 1
ATOM 2190 O O . ALA A 1 273 ? -6.705 -12.431 -13.811 1.00 96.38 273 ALA A O 1
ATOM 2191 N N . THR A 1 274 ? -8.770 -11.874 -13.146 1.00 96.69 274 THR A N 1
ATOM 2192 C CA . THR A 1 274 ? -8.813 -10.548 -13.791 1.00 96.69 274 THR A CA 1
ATOM 2193 C C . THR A 1 274 ? -7.575 -9.688 -13.539 1.00 96.69 274 THR A C 1
ATOM 2195 O O . THR A 1 274 ? -7.095 -9.026 -14.460 1.00 96.69 274 THR A O 1
ATOM 2198 N N . LEU A 1 275 ? -7.034 -9.706 -12.316 1.00 95.44 275 LEU A N 1
ATOM 2199 C CA . LEU A 1 275 ? -5.827 -8.949 -11.972 1.00 95.44 275 LEU A CA 1
ATOM 2200 C C . LEU A 1 275 ? -4.593 -9.479 -12.711 1.00 95.44 275 LEU A C 1
ATOM 2202 O O . LEU A 1 275 ? -3.799 -8.687 -13.211 1.00 95.44 275 LEU A O 1
ATOM 2206 N N . LEU A 1 276 ? -4.444 -10.806 -12.794 1.00 98.06 276 LEU A N 1
ATOM 2207 C CA . LEU A 1 276 ? -3.319 -11.452 -13.470 1.00 98.06 276 LEU A CA 1
ATOM 2208 C C . LEU A 1 276 ? -3.358 -11.175 -14.974 1.00 98.06 276 LEU A C 1
ATOM 2210 O O . LEU A 1 276 ? -2.357 -10.723 -15.529 1.00 98.06 276 LEU A O 1
ATOM 2214 N N . ASP A 1 277 ? -4.512 -11.385 -15.608 1.00 97.81 277 ASP A N 1
ATOM 2215 C CA . ASP A 1 277 ? -4.685 -11.194 -17.053 1.00 97.81 277 ASP A CA 1
ATOM 2216 C C . ASP A 1 277 ? -4.418 -9.734 -17.455 1.00 97.81 277 ASP A C 1
ATOM 2218 O O . ASP A 1 277 ? -3.702 -9.443 -18.422 1.00 97.81 277 ASP A O 1
ATOM 2222 N N . THR A 1 278 ? -4.945 -8.795 -16.660 1.00 97.50 278 THR A N 1
ATOM 2223 C CA . THR A 1 278 ? -4.716 -7.363 -16.876 1.00 97.50 278 THR A CA 1
ATOM 2224 C C . THR A 1 278 ? -3.240 -7.028 -16.703 1.00 97.50 278 THR A C 1
ATOM 2226 O O . THR A 1 278 ? -2.653 -6.415 -17.594 1.00 97.50 278 THR A O 1
ATOM 2229 N N . PHE A 1 279 ? -2.611 -7.482 -15.612 1.00 98.00 279 PHE A N 1
ATOM 2230 C CA . PHE A 1 279 ? -1.196 -7.230 -15.337 1.00 98.00 279 PHE A CA 1
ATOM 2231 C C . PHE A 1 279 ? -0.275 -7.770 -16.437 1.00 98.00 279 PHE A C 1
ATOM 2233 O O . PHE A 1 279 ? 0.642 -7.073 -16.876 1.00 98.00 279 PHE A O 1
ATOM 2240 N N . GLN A 1 280 ? -0.512 -8.990 -16.923 1.00 97.56 280 GLN A N 1
ATOM 2241 C CA . GLN A 1 280 ? 0.263 -9.577 -18.022 1.00 97.56 280 GLN A CA 1
ATOM 2242 C C . GLN A 1 280 ? 0.169 -8.730 -19.293 1.00 97.56 280 GLN A C 1
ATOM 2244 O O . GLN A 1 280 ? 1.178 -8.504 -19.961 1.00 97.56 280 GLN A O 1
ATOM 2249 N N . THR A 1 281 ? -1.022 -8.204 -19.581 1.00 97.00 281 THR A N 1
ATOM 2250 C CA . THR A 1 281 ? -1.251 -7.329 -20.733 1.00 97.00 281 THR A CA 1
ATOM 2251 C C . THR A 1 281 ? -0.484 -6.011 -20.593 1.00 97.00 281 THR A C 1
ATOM 2253 O O . THR A 1 281 ? 0.275 -5.644 -21.490 1.00 97.00 281 THR A O 1
ATOM 2256 N N . ILE A 1 282 ? -0.626 -5.311 -19.461 1.00 95.75 282 ILE A N 1
ATOM 2257 C CA . ILE A 1 282 ? -0.016 -3.982 -19.270 1.00 95.75 282 ILE A CA 1
ATOM 2258 C C . ILE A 1 282 ? 1.501 -4.037 -19.027 1.00 95.75 282 ILE A C 1
ATOM 2260 O O . ILE A 1 282 ? 2.205 -3.080 -19.338 1.00 95.75 282 ILE A O 1
ATOM 2264 N N . SER A 1 283 ? 2.033 -5.152 -18.514 1.00 97.19 283 SER A N 1
ATOM 2265 C CA . SER A 1 283 ? 3.470 -5.307 -18.237 1.00 97.19 283 SER A CA 1
ATOM 2266 C C . SER A 1 283 ? 4.290 -5.799 -19.433 1.00 97.19 283 SER A C 1
ATOM 2268 O O . SER A 1 283 ? 5.522 -5.743 -19.391 1.00 97.19 283 SER A O 1
ATOM 2270 N N . ALA A 1 284 ? 3.653 -6.258 -20.517 1.00 95.56 284 ALA A N 1
ATOM 2271 C CA . ALA A 1 284 ? 4.335 -6.882 -21.653 1.00 95.56 284 ALA A CA 1
ATOM 2272 C C . ALA A 1 284 ? 5.405 -5.978 -22.297 1.00 95.56 284 ALA A C 1
ATOM 2274 O O . ALA A 1 284 ? 6.512 -6.434 -22.605 1.00 95.56 284 ALA A O 1
ATOM 2275 N N . SER A 1 285 ? 5.106 -4.686 -22.468 1.00 93.31 285 SER A N 1
ATOM 2276 C CA . SER A 1 285 ? 6.049 -3.707 -23.026 1.00 93.31 285 SER A CA 1
ATOM 2277 C C . SER A 1 285 ? 7.245 -3.477 -22.097 1.00 93.31 285 SER A C 1
ATOM 2279 O O . SER A 1 285 ? 8.391 -3.505 -22.551 1.00 93.31 285 SER A O 1
ATOM 2281 N N . ALA A 1 286 ? 6.990 -3.319 -20.795 1.00 94.25 286 ALA A N 1
ATOM 2282 C CA . ALA A 1 286 ? 8.014 -3.131 -19.774 1.00 94.25 286 ALA A CA 1
ATOM 2283 C C . ALA A 1 286 ? 8.950 -4.346 -19.680 1.00 94.25 286 ALA A C 1
ATOM 2285 O O . ALA A 1 286 ? 10.171 -4.179 -19.689 1.00 94.25 286 ALA A O 1
ATOM 2286 N N . ARG A 1 287 ? 8.400 -5.570 -19.692 1.00 95.00 287 ARG A N 1
ATOM 2287 C CA . ARG A 1 287 ? 9.182 -6.820 -19.721 1.00 95.00 287 ARG A CA 1
ATOM 2288 C C . ARG A 1 287 ? 10.114 -6.862 -20.926 1.00 95.00 287 ARG A C 1
ATOM 2290 O O . ARG A 1 287 ? 11.315 -7.067 -20.771 1.00 95.00 287 ARG A O 1
ATOM 2297 N N . LYS A 1 288 ? 9.589 -6.590 -22.124 1.00 91.94 288 LYS A N 1
ATOM 2298 C CA . LYS A 1 288 ? 10.393 -6.554 -23.353 1.00 91.94 288 LYS A CA 1
ATOM 2299 C C . LYS A 1 288 ? 11.516 -5.516 -23.271 1.00 91.94 288 LYS A C 1
ATOM 2301 O O . LYS A 1 288 ? 12.650 -5.829 -23.621 1.00 91.94 288 LYS A O 1
ATOM 2306 N N . ARG A 1 289 ? 11.220 -4.309 -22.777 1.00 89.94 289 ARG A N 1
ATOM 2307 C CA . ARG A 1 289 ? 12.198 -3.220 -22.611 1.00 89.94 289 ARG A CA 1
ATOM 2308 C C . ARG A 1 289 ? 13.333 -3.619 -21.663 1.00 89.94 289 ARG A C 1
ATOM 2310 O O . ARG A 1 289 ? 14.498 -3.416 -21.989 1.00 89.94 289 ARG A O 1
ATOM 2317 N N . LEU A 1 290 ? 13.002 -4.229 -20.525 1.00 90.69 290 LEU A N 1
ATOM 2318 C CA . LEU A 1 290 ? 13.990 -4.678 -19.542 1.00 90.69 290 LEU A CA 1
ATOM 2319 C C . LEU A 1 290 ? 14.855 -5.834 -20.065 1.00 90.69 290 LEU A C 1
ATOM 2321 O O . LEU A 1 290 ? 16.052 -5.844 -19.797 1.00 90.69 290 LEU A O 1
ATOM 2325 N N . MET A 1 291 ? 14.294 -6.748 -20.868 1.00 84.81 291 MET A N 1
ATOM 2326 C CA . MET A 1 291 ? 15.051 -7.836 -21.511 1.00 84.81 291 MET A CA 1
ATOM 2327 C C . MET A 1 291 ? 16.004 -7.352 -22.613 1.00 84.81 291 MET A C 1
ATOM 2329 O O . MET A 1 291 ? 17.030 -7.978 -22.859 1.00 84.81 291 MET A O 1
ATOM 2333 N N . GLN A 1 292 ? 15.654 -6.267 -23.308 1.00 77.44 292 GLN A N 1
ATOM 2334 C CA . GLN A 1 292 ? 16.453 -5.713 -24.406 1.00 77.44 292 GLN A CA 1
ATOM 2335 C C . GLN A 1 292 ? 17.600 -4.812 -23.930 1.00 77.44 292 GLN A C 1
ATOM 2337 O O . GLN A 1 292 ? 18.475 -4.472 -24.726 1.00 77.44 292 GLN A O 1
ATOM 2342 N N . SER A 1 293 ? 17.617 -4.433 -22.650 1.00 63.25 293 SER A N 1
ATOM 2343 C CA . SER A 1 293 ? 18.715 -3.663 -22.076 1.00 63.25 293 SER A CA 1
ATOM 2344 C C . SER A 1 293 ? 19.949 -4.563 -21.943 1.00 63.25 293 SER A C 1
ATOM 2346 O O . SER A 1 293 ? 19.882 -5.562 -21.223 1.00 63.25 293 SER A O 1
ATOM 2348 N N . PRO A 1 294 ? 21.081 -4.254 -22.603 1.00 49.56 294 PRO A N 1
ATOM 2349 C CA . PRO A 1 294 ? 22.259 -5.100 -22.522 1.00 49.56 294 PRO A CA 1
ATOM 2350 C C . PRO A 1 294 ? 22.739 -5.171 -21.073 1.00 49.56 294 PRO A C 1
ATOM 2352 O O . PRO A 1 294 ? 22.765 -4.156 -20.370 1.00 49.56 294 PRO A O 1
ATOM 2355 N N . ALA A 1 295 ? 23.196 -6.348 -20.648 1.00 44.53 295 ALA A N 1
ATOM 2356 C CA . ALA A 1 295 ? 24.139 -6.442 -19.546 1.00 44.53 295 ALA A CA 1
ATOM 2357 C C . ALA A 1 295 ? 25.335 -5.552 -19.910 1.00 44.53 295 ALA A C 1
ATOM 2359 O O . ALA A 1 295 ? 26.136 -5.902 -20.777 1.00 44.53 295 ALA A O 1
ATOM 2360 N N . ILE A 1 296 ? 25.399 -4.348 -19.337 1.00 41.91 296 ILE A N 1
ATOM 2361 C CA . ILE A 1 296 ? 26.511 -3.433 -19.577 1.00 41.91 296 ILE A CA 1
ATOM 2362 C C . ILE A 1 296 ? 27.764 -4.139 -19.070 1.00 41.91 296 ILE A C 1
ATOM 2364 O O . ILE A 1 296 ? 27.933 -4.355 -17.870 1.00 41.91 296 ILE A O 1
ATOM 2368 N N . TYR A 1 297 ? 28.582 -4.523 -20.045 1.00 36.75 297 TYR A N 1
ATOM 2369 C CA . TYR A 1 297 ? 29.936 -5.039 -19.956 1.00 36.75 297 TYR A CA 1
ATOM 2370 C C . TYR A 1 297 ? 30.671 -4.448 -18.749 1.00 36.75 297 TYR A C 1
ATOM 2372 O O . TYR A 1 297 ? 30.819 -3.231 -18.658 1.00 36.75 297 TYR A O 1
ATOM 2380 N N . ILE A 1 298 ? 31.132 -5.300 -17.831 1.00 36.44 298 ILE A N 1
ATOM 2381 C CA . ILE A 1 298 ? 32.142 -4.932 -16.835 1.00 36.44 298 ILE A CA 1
ATOM 2382 C C . ILE A 1 298 ? 33.489 -4.998 -17.573 1.00 36.44 298 ILE A C 1
ATOM 2384 O O . ILE A 1 298 ? 33.963 -6.105 -17.836 1.00 36.44 298 ILE A O 1
ATOM 2388 N N . PRO A 1 299 ? 34.137 -3.879 -17.949 1.00 36.59 299 PRO A N 1
ATOM 2389 C CA . PRO A 1 299 ? 35.471 -3.929 -18.521 1.00 36.59 299 PRO A CA 1
ATOM 2390 C C . PRO A 1 299 ? 36.443 -4.022 -17.345 1.00 36.59 299 PRO A C 1
ATOM 2392 O O . PRO A 1 299 ? 36.767 -3.017 -16.718 1.00 36.59 299 PRO A O 1
ATOM 2395 N N . GLY A 1 300 ? 36.852 -5.239 -16.989 1.00 37.88 300 GLY A N 1
ATOM 2396 C CA . GLY A 1 300 ? 37.701 -5.416 -15.812 1.00 37.88 300 GLY A CA 1
ATOM 2397 C C . GLY A 1 300 ? 38.148 -6.838 -15.509 1.00 37.88 300 GLY A C 1
ATOM 2398 O O . GLY A 1 300 ? 38.266 -7.185 -14.342 1.00 37.88 300 GLY A O 1
ATOM 2399 N N . ALA A 1 301 ? 38.408 -7.665 -16.518 1.00 34.00 301 ALA A N 1
ATOM 2400 C CA . ALA A 1 301 ? 39.269 -8.831 -16.346 1.00 34.00 301 ALA A CA 1
ATOM 2401 C C . ALA A 1 301 ? 40.134 -8.966 -17.601 1.00 34.00 301 ALA A C 1
ATOM 2403 O O . ALA A 1 301 ? 39.636 -9.252 -18.689 1.00 34.00 301 ALA A O 1
ATOM 2404 N N . GLY A 1 302 ? 41.420 -8.639 -17.452 1.00 31.39 302 GLY A N 1
ATOM 2405 C CA . GLY A 1 302 ? 42.426 -8.762 -18.502 1.00 31.39 302 GLY A CA 1
ATOM 2406 C C . GLY A 1 302 ? 42.633 -10.215 -18.957 1.00 31.39 302 GLY A C 1
ATOM 2407 O O . GLY A 1 302 ? 42.151 -11.146 -18.310 1.00 31.39 302 GLY A O 1
ATOM 2408 N N . PRO A 1 303 ? 43.322 -10.417 -20.091 1.00 39.62 303 PRO A N 1
ATOM 2409 C CA . PRO A 1 303 ? 43.327 -11.688 -20.799 1.00 39.62 303 PRO A CA 1
ATOM 2410 C C . PRO A 1 303 ? 44.392 -12.665 -20.269 1.00 39.62 303 PRO A C 1
ATOM 2412 O O . PRO A 1 303 ? 45.428 -12.243 -19.759 1.00 39.62 303 PRO A O 1
ATOM 2415 N N . TYR A 1 304 ? 44.143 -13.960 -20.522 1.00 34.66 304 TYR A N 1
ATOM 2416 C CA . TYR A 1 304 ? 45.001 -15.143 -20.302 1.00 34.66 304 TYR A CA 1
ATOM 2417 C C . TYR A 1 304 ? 45.089 -15.582 -18.825 1.00 34.66 304 TYR A C 1
ATOM 2419 O O . TYR A 1 304 ? 45.494 -14.822 -17.962 1.00 34.66 304 TYR A O 1
ATOM 2427 N N . VAL A 1 305 ? 44.638 -16.787 -18.453 1.00 34.34 305 VAL A N 1
ATOM 2428 C CA . VAL A 1 305 ? 45.347 -18.055 -18.704 1.00 34.34 305 VAL A CA 1
ATOM 2429 C C . VAL A 1 305 ? 44.382 -19.193 -19.071 1.00 34.34 305 VAL A C 1
ATOM 2431 O O . VAL A 1 305 ? 43.461 -19.531 -18.334 1.00 34.34 305 VAL A O 1
ATOM 2434 N N . THR A 1 306 ? 44.651 -19.822 -20.213 1.00 37.47 306 THR A N 1
ATOM 2435 C CA . THR A 1 306 ? 44.130 -21.123 -20.650 1.00 37.47 306 THR A CA 1
ATOM 2436 C C . THR A 1 306 ? 44.539 -22.249 -19.692 1.00 37.47 306 THR A C 1
ATOM 2438 O O . THR A 1 306 ? 45.725 -22.564 -19.596 1.00 37.47 306 THR A O 1
ATOM 2441 N N . GLY A 1 307 ? 43.569 -22.890 -19.036 1.00 33.72 307 GLY A N 1
ATOM 2442 C CA . GLY A 1 307 ? 43.726 -24.193 -18.375 1.00 33.72 307 GLY A CA 1
ATOM 2443 C C . GLY A 1 307 ? 42.909 -25.277 -19.102 1.00 33.72 307 GLY A C 1
ATOM 2444 O O . GLY A 1 307 ? 41.906 -24.931 -19.729 1.00 33.72 307 GLY A O 1
ATOM 2445 N N . PRO A 1 308 ? 43.320 -26.562 -19.087 1.00 36.25 308 PRO A N 1
ATOM 2446 C CA . PRO A 1 308 ? 42.753 -27.598 -19.958 1.00 36.25 308 PRO A CA 1
ATOM 2447 C C . PRO A 1 308 ? 41.327 -28.022 -19.556 1.00 36.25 308 PRO A C 1
ATOM 2449 O O . PRO A 1 308 ? 40.932 -27.832 -18.404 1.00 36.25 308 PRO A O 1
ATOM 2452 N N . PRO A 1 309 ? 40.556 -28.634 -20.475 1.00 34.12 309 PRO A N 1
ATOM 2453 C CA . PRO A 1 309 ? 39.143 -28.927 -20.267 1.00 34.12 309 PRO A CA 1
ATOM 2454 C C . PRO A 1 309 ? 38.946 -30.130 -19.334 1.00 34.12 309 PRO A C 1
ATOM 2456 O O . PRO A 1 309 ? 39.414 -31.234 -19.613 1.00 34.12 309 PRO A O 1
ATOM 2459 N N . LEU A 1 310 ? 38.196 -29.935 -18.249 1.00 35.34 310 LEU A N 1
ATOM 2460 C CA . LEU A 1 310 ? 37.630 -31.030 -17.463 1.00 35.34 310 LEU A CA 1
ATOM 2461 C C . LEU A 1 310 ? 36.309 -31.470 -18.108 1.00 35.34 310 LEU A C 1
ATOM 2463 O O . LEU A 1 310 ? 35.356 -30.698 -18.199 1.00 35.34 310 LEU A O 1
ATOM 2467 N N . HIS A 1 311 ? 36.278 -32.717 -18.577 1.00 36.81 311 HIS A N 1
ATOM 2468 C CA . HIS A 1 311 ? 35.069 -33.404 -19.033 1.00 36.81 311 HIS A CA 1
ATOM 2469 C C . HIS A 1 311 ? 34.015 -33.511 -17.908 1.00 36.81 311 HIS A C 1
ATOM 2471 O O . HIS A 1 311 ? 34.382 -33.627 -16.737 1.00 36.81 311 HIS A O 1
ATOM 2477 N N . PRO A 1 312 ? 32.709 -33.536 -18.242 1.00 35.66 312 PRO A N 1
ATOM 2478 C CA . PRO A 1 312 ? 31.641 -33.630 -17.256 1.00 35.66 312 PRO A CA 1
ATOM 2479 C C . PRO A 1 312 ? 31.476 -35.072 -16.760 1.00 35.66 312 PRO A C 1
ATOM 2481 O O . PRO A 1 312 ? 31.252 -35.989 -17.551 1.00 35.66 312 PRO A O 1
ATOM 2484 N N . SER A 1 313 ? 31.549 -35.270 -15.442 1.00 31.83 313 SER A N 1
ATOM 2485 C CA . SER A 1 313 ? 31.119 -36.521 -14.814 1.00 31.83 313 SER A CA 1
ATOM 2486 C C . SER A 1 313 ? 29.605 -36.509 -14.636 1.00 31.83 313 SER A C 1
ATOM 2488 O O . SER A 1 313 ? 29.037 -35.604 -14.027 1.00 31.83 313 SER A O 1
ATOM 2490 N N . ALA A 1 314 ? 28.973 -37.543 -15.176 1.00 34.84 314 ALA A N 1
ATOM 2491 C CA . ALA A 1 314 ? 27.589 -37.906 -14.938 1.00 34.84 314 ALA A CA 1
ATOM 2492 C C . ALA A 1 314 ? 27.357 -38.316 -13.471 1.00 34.84 314 ALA A C 1
ATOM 2494 O O . ALA A 1 314 ? 28.255 -38.853 -12.823 1.00 34.84 314 ALA A O 1
ATOM 2495 N N . GLY A 1 315 ? 26.117 -38.147 -13.004 1.00 34.25 315 GLY A N 1
ATOM 2496 C CA . GLY A 1 315 ? 25.585 -38.845 -11.830 1.00 34.25 315 GLY A CA 1
ATOM 2497 C C . GLY A 1 315 ? 25.343 -37.956 -10.613 1.00 34.25 315 GLY A C 1
ATOM 2498 O O . GLY A 1 315 ? 26.248 -37.690 -9.834 1.00 34.25 315 GLY A O 1
ATOM 2499 N N . GLY A 1 316 ? 24.086 -37.556 -10.417 1.00 30.41 316 GLY A N 1
ATOM 2500 C CA . GLY A 1 316 ? 23.641 -36.843 -9.220 1.00 30.41 316 GLY A CA 1
ATOM 2501 C C . GLY A 1 316 ? 22.128 -36.670 -9.207 1.00 30.41 316 GLY A C 1
ATOM 2502 O O . GLY A 1 316 ? 21.630 -35.554 -9.293 1.00 30.41 316 GLY A O 1
ATOM 2503 N N . GLY A 1 317 ? 21.393 -37.786 -9.192 1.00 28.47 317 GLY A N 1
ATOM 2504 C CA . GLY A 1 317 ? 19.944 -37.777 -9.012 1.00 28.47 317 GLY A CA 1
ATOM 2505 C C . GLY A 1 317 ? 19.572 -37.315 -7.603 1.00 28.47 317 GLY A C 1
ATOM 2506 O O . GLY A 1 317 ? 20.088 -37.843 -6.621 1.00 28.47 317 GLY A O 1
ATOM 2507 N N . TYR A 1 318 ? 18.663 -36.347 -7.512 1.00 35.25 318 TYR A N 1
ATOM 2508 C CA . TYR A 1 318 ? 17.975 -35.992 -6.273 1.00 35.25 318 TYR A CA 1
ATOM 2509 C C . TYR A 1 318 ? 16.813 -36.969 -6.038 1.00 35.25 318 TYR A C 1
ATOM 2511 O O . TYR A 1 318 ? 15.963 -37.099 -6.922 1.00 35.25 318 TYR A O 1
ATOM 2519 N N . PRO A 1 319 ? 16.717 -37.642 -4.877 1.00 40.41 319 PRO A N 1
ATOM 2520 C CA . PRO A 1 319 ? 15.528 -38.395 -4.525 1.00 40.41 319 PRO A CA 1
ATOM 2521 C C . PRO A 1 319 ? 14.561 -37.530 -3.704 1.00 40.41 319 PRO A C 1
ATOM 2523 O O . PRO A 1 319 ? 14.962 -36.852 -2.762 1.00 40.41 319 PRO A O 1
ATOM 2526 N N . GLY A 1 320 ? 13.270 -37.654 -4.015 1.00 30.69 320 GLY A N 1
ATOM 2527 C CA . GLY A 1 320 ? 12.215 -37.540 -3.008 1.00 30.69 320 GLY A CA 1
ATOM 2528 C C . GLY A 1 320 ? 11.286 -36.334 -3.119 1.00 30.69 320 GLY A C 1
ATOM 2529 O O . GLY A 1 320 ? 11.396 -35.406 -2.333 1.00 30.69 320 GLY A O 1
ATOM 2530 N N . TYR A 1 321 ? 10.283 -36.418 -3.997 1.00 34.84 321 TYR A N 1
ATOM 2531 C CA . TYR A 1 321 ? 8.958 -35.845 -3.728 1.00 34.84 321 TYR A CA 1
ATOM 2532 C C . TYR A 1 321 ? 7.886 -36.813 -4.242 1.00 34.84 321 TYR A C 1
ATOM 2534 O O . TYR A 1 321 ? 7.624 -36.922 -5.441 1.00 34.84 321 TYR A O 1
ATOM 2542 N N . HIS A 1 322 ? 7.298 -37.565 -3.310 1.00 32.06 322 HIS A N 1
ATOM 2543 C CA . HIS A 1 322 ? 6.133 -38.407 -3.555 1.00 32.06 322 HIS A CA 1
ATOM 2544 C C . HIS A 1 322 ? 4.901 -37.520 -3.775 1.00 32.06 322 HIS A C 1
ATOM 2546 O O . HIS A 1 322 ? 4.543 -36.718 -2.916 1.00 32.06 322 HIS A O 1
ATOM 2552 N N . HIS A 1 323 ? 4.242 -37.691 -4.921 1.00 34.69 323 HIS A N 1
ATOM 2553 C CA . HIS A 1 323 ? 2.915 -37.140 -5.178 1.00 34.69 323 HIS A CA 1
ATOM 2554 C C . HIS A 1 323 ? 1.873 -37.948 -4.395 1.00 34.69 323 HIS A C 1
ATOM 2556 O O . HIS A 1 323 ? 1.589 -39.098 -4.728 1.00 34.69 323 HIS A O 1
ATOM 2562 N N . GLY A 1 324 ? 1.316 -37.346 -3.345 1.00 33.12 324 GLY A N 1
ATOM 2563 C CA . GLY A 1 324 ? 0.125 -37.846 -2.668 1.00 33.12 324 GLY A CA 1
ATOM 2564 C C . GLY A 1 324 ? -1.128 -37.360 -3.388 1.00 33.12 324 GLY A C 1
ATOM 2565 O O . GLY A 1 324 ? -1.484 -36.189 -3.295 1.00 33.12 324 GLY A O 1
ATOM 2566 N N . HIS A 1 325 ? -1.779 -38.270 -4.108 1.00 33.19 325 HIS A N 1
ATOM 2567 C CA . HIS A 1 325 ? -3.157 -38.131 -4.562 1.00 33.19 325 HIS A CA 1
ATOM 2568 C C . HIS A 1 325 ? -4.112 -38.055 -3.364 1.00 33.19 325 HIS A C 1
ATOM 2570 O O . HIS A 1 325 ? -4.097 -38.952 -2.527 1.00 33.19 325 HIS A O 1
ATOM 2576 N N . TYR A 1 326 ? -5.015 -37.076 -3.362 1.00 37.22 326 TYR A N 1
ATOM 2577 C CA . TYR A 1 326 ? -6.343 -37.246 -2.775 1.00 37.22 326 TYR A CA 1
ATOM 2578 C C . TYR A 1 326 ? -7.379 -36.757 -3.782 1.00 37.22 326 TYR A C 1
ATOM 2580 O O . TYR A 1 326 ? -7.379 -35.596 -4.187 1.00 37.22 326 TYR A O 1
ATOM 2588 N N . GLY A 1 327 ? -8.193 -37.704 -4.245 1.00 33.00 327 GLY A N 1
ATOM 2589 C CA . GLY A 1 327 ? -9.438 -37.443 -4.945 1.00 33.00 327 GLY A CA 1
ATOM 2590 C C . GLY A 1 327 ? -10.594 -37.328 -3.953 1.00 33.00 327 GLY A C 1
ATOM 2591 O O . GLY A 1 327 ? -10.515 -37.920 -2.881 1.00 33.00 327 GLY A O 1
ATOM 2592 N N . LEU A 1 328 ? -11.610 -36.583 -4.405 1.00 32.94 328 LEU A N 1
ATOM 2593 C CA . LEU A 1 328 ? -13.009 -36.478 -3.957 1.00 32.94 328 LEU A CA 1
ATOM 2594 C C . LEU A 1 328 ? -13.286 -36.313 -2.457 1.00 32.94 328 LEU A C 1
ATOM 2596 O O . LEU A 1 328 ? -13.160 -37.296 -1.696 1.00 32.94 328 LEU A O 1
#

Radius of gyration: 24.28 Å; chains: 1; bounding box: 71×67×56 Å

InterPro domains:
  IPR007219 Xylanolytic transcriptional activator, regulatory domain [PF04082] (2-93)

pLDDT: mean 80.5, std 21.18, range [28.47, 98.69]